Protein AF-A0AAV8UK46-F1 (afdb_monomer)

pLDDT: mean 71.4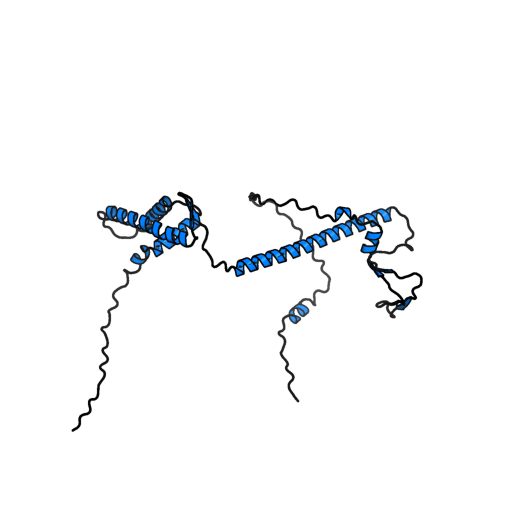1, std 24.13, range [29.08, 97.38]

Nearest PDB structures (foldseek):
  1cf7-assembly1_B  TM=9.259E-01  e=1.126E-07  Homo sapiens
  2aze-assembly1_A  TM=9.328E-01  e=7.585E-06  Homo sapiens
  5tuv-assembly3_A  TM=8.002E-01  e=2.525E-05  Homo sapiens
  5tuv-assembly3_D  TM=8.105E-01  e=3.411E-05  Homo sapiens
  6aht-assembly1_B  TM=3.792E-01  e=1.348E+00  Bacillus cereus

InterPro domains:
  IPR003316 E2F/DP family, winged-helix DNA-binding domain [PF02319] (30-116)
  IPR003316 E2F/DP family, winged-helix DNA-binding domain [SM01372] (28-116)
  IPR014889 Transcription factor DP, C-terminal [PF08781] (126-236)
  IPR014889 Transcription factor DP, C-terminal [SM01138] (124-271)
  IPR015648 Transcription factor DP [PTHR12548] (23-233)
  IPR036388 Winged helix-like DNA-binding domain superfamily [G3DSA:1.10.10.10] (23-122)
  IPR036390 Winged helix DNA-binding domain superfamily [SSF46785] (31-117)
  IPR037241 E2F-DP heterodimerization region [SSF144074] (125-229)
  IPR038168 Transcription factor DP, C-terminal domain superfamily [G3DSA:1.20.140.80] (123-243)

Structure (mmCIF, N/CA/C/O backbone):
data_AF-A0AAV8UK46-F1
#
_entry.id   AF-A0AAV8UK46-F1
#
loop_
_atom_site.group_PDB
_atom_site.id
_atom_site.type_symbol
_atom_site.label_atom_id
_atom_site.label_alt_id
_atom_site.label_comp_id
_atom_site.label_asym_id
_atom_site.label_entity_id
_atom_site.label_seq_id
_atom_site.pdbx_PDB_ins_code
_atom_site.Cartn_x
_atom_site.Cartn_y
_atom_site.Cartn_z
_atom_site.occupancy
_atom_site.B_iso_or_equiv
_atom_site.auth_seq_id
_atom_site.auth_comp_id
_atom_site.auth_asym_id
_atom_site.auth_atom_id
_atom_site.pdbx_PDB_model_num
ATOM 1 N N . MET A 1 1 ? 30.394 -66.131 -70.631 1.00 35.53 1 MET A N 1
ATOM 2 C CA . MET A 1 1 ? 31.631 -65.328 -70.577 1.00 35.53 1 MET A CA 1
ATOM 3 C C . MET A 1 1 ? 31.314 -64.120 -69.701 1.00 35.53 1 MET A C 1
ATOM 5 O O . MET A 1 1 ? 30.615 -63.235 -70.159 1.00 35.53 1 MET A O 1
ATOM 9 N N . THR A 1 2 ? 31.334 -64.265 -68.373 1.00 41.16 2 THR A N 1
ATOM 10 C CA . THR A 1 2 ? 32.489 -63.978 -67.494 1.00 41.16 2 THR A CA 1
ATOM 11 C C . THR A 1 2 ? 33.101 -62.610 -67.773 1.00 41.16 2 THR A C 1
ATOM 13 O O . THR A 1 2 ? 33.818 -62.479 -68.754 1.00 41.16 2 THR A O 1
ATOM 16 N N . GLU A 1 3 ? 32.861 -61.635 -66.894 1.00 34.31 3 GLU A N 1
ATOM 17 C CA . GLU A 1 3 ? 33.947 -61.034 -66.111 1.00 34.31 3 GLU A CA 1
ATOM 18 C C . GLU A 1 3 ? 33.428 -60.092 -65.017 1.00 34.31 3 GLU A C 1
ATOM 20 O O . GLU A 1 3 ? 32.589 -59.218 -65.226 1.00 34.31 3 GLU A O 1
ATOM 25 N N . SER A 1 4 ? 33.948 -60.336 -63.817 1.00 41.25 4 SER A N 1
ATOM 26 C CA . SER A 1 4 ? 33.714 -59.613 -62.576 1.00 41.25 4 SER A CA 1
ATOM 27 C C . SER A 1 4 ? 34.619 -58.379 -62.515 1.00 41.25 4 SER A C 1
ATOM 29 O O . SER A 1 4 ? 35.840 -58.512 -62.555 1.00 41.25 4 SER A O 1
ATOM 31 N N . GLY A 1 5 ? 34.045 -57.185 -62.354 1.00 38.12 5 GLY A N 1
ATOM 32 C CA . GLY A 1 5 ? 34.792 -55.939 -62.155 1.00 38.12 5 GLY A CA 1
ATOM 33 C C . GLY A 1 5 ? 34.740 -55.460 -60.704 1.00 38.12 5 GLY A C 1
ATOM 34 O O . GLY A 1 5 ? 33.767 -54.843 -60.284 1.00 38.12 5 GLY A O 1
ATOM 35 N N . VAL A 1 6 ? 35.796 -55.729 -59.933 1.00 44.75 6 VAL A N 1
ATOM 36 C CA . VAL A 1 6 ? 35.991 -55.23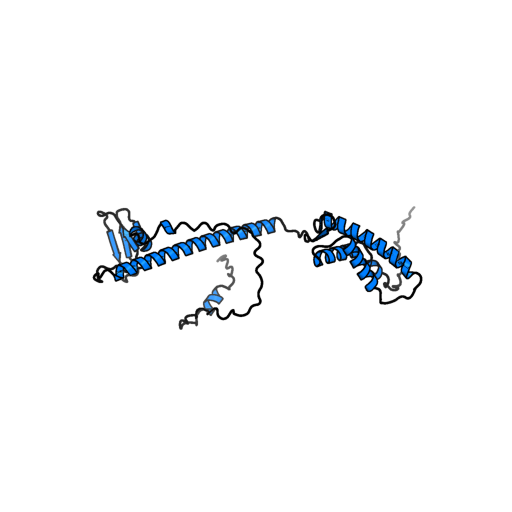0 -58.561 1.00 44.75 6 VAL A CA 1
ATOM 37 C C . VAL A 1 6 ? 36.413 -53.755 -58.602 1.00 44.75 6 VAL A C 1
ATOM 39 O O . VAL A 1 6 ? 37.518 -53.436 -59.040 1.00 44.75 6 VAL A O 1
ATOM 42 N N . LEU A 1 7 ? 35.572 -52.843 -58.106 1.00 40.47 7 LEU A N 1
ATOM 43 C CA . LEU A 1 7 ? 35.925 -51.428 -57.940 1.00 40.47 7 LEU A CA 1
ATOM 44 C C . LEU A 1 7 ? 36.744 -51.230 -56.653 1.00 40.47 7 LEU A C 1
ATOM 46 O O . LEU A 1 7 ? 36.205 -51.172 -55.551 1.00 40.47 7 LEU A O 1
ATOM 50 N N . ARG A 1 8 ? 38.072 -51.112 -56.791 1.00 39.84 8 ARG A N 1
ATOM 51 C CA . ARG A 1 8 ? 38.969 -50.666 -55.711 1.00 39.84 8 ARG A CA 1
ATOM 52 C C . ARG A 1 8 ? 38.867 -49.147 -55.540 1.00 39.84 8 ARG A C 1
ATOM 54 O O . ARG A 1 8 ? 39.282 -48.392 -56.417 1.00 39.84 8 ARG A O 1
ATOM 61 N N . GLY A 1 9 ? 38.360 -48.698 -54.394 1.00 35.16 9 GLY A N 1
ATOM 62 C CA . GLY A 1 9 ? 38.355 -47.288 -54.002 1.00 35.16 9 GLY A CA 1
ATOM 63 C C . GLY A 1 9 ? 39.767 -46.770 -53.708 1.00 35.16 9 GLY A C 1
ATOM 64 O O . GLY A 1 9 ? 40.487 -47.331 -52.886 1.00 35.16 9 GLY A O 1
ATOM 65 N N . ARG A 1 10 ? 40.166 -45.681 -54.374 1.00 36.22 10 ARG A N 1
ATOM 66 C CA . ARG A 1 10 ? 41.423 -44.960 -54.126 1.00 36.22 10 ARG A CA 1
ATOM 67 C C . ARG A 1 10 ? 41.126 -43.733 -53.267 1.00 36.22 10 ARG A C 1
ATOM 69 O O . ARG A 1 10 ? 40.614 -42.739 -53.775 1.00 36.22 10 ARG A O 1
ATOM 76 N N . VAL A 1 11 ? 41.456 -43.791 -51.978 1.00 41.94 11 VAL A N 1
ATOM 77 C CA . VAL A 1 11 ? 41.412 -42.624 -51.082 1.00 41.94 11 VAL A CA 1
ATOM 78 C C . VAL A 1 11 ? 42.484 -41.632 -51.540 1.00 41.94 11 VAL A C 1
ATOM 80 O O . VAL A 1 11 ? 43.677 -41.926 -51.490 1.00 41.94 11 VAL A O 1
ATOM 83 N N . ARG A 1 12 ? 42.068 -40.462 -52.036 1.00 38.69 12 ARG A N 1
ATOM 84 C CA . ARG A 1 12 ? 42.972 -39.338 -52.313 1.00 38.69 12 ARG A CA 1
ATOM 85 C C . ARG A 1 12 ? 43.155 -38.543 -51.023 1.00 38.69 12 ARG A C 1
ATOM 87 O O . ARG A 1 12 ? 42.265 -37.802 -50.623 1.00 38.69 12 ARG A O 1
ATOM 94 N N . THR A 1 13 ? 44.306 -38.687 -50.378 1.00 47.56 13 THR A N 1
ATOM 95 C CA . THR A 1 13 ? 44.755 -37.753 -49.340 1.00 47.56 13 THR A CA 1
ATOM 96 C C . THR A 1 13 ? 45.154 -36.436 -50.011 1.00 47.56 13 THR A C 1
ATOM 98 O O . THR A 1 13 ? 46.037 -36.432 -50.871 1.00 47.56 13 THR A O 1
ATOM 101 N N . GLY A 1 14 ? 44.477 -35.337 -49.665 1.00 42.38 14 GLY A N 1
ATOM 102 C CA . GLY A 1 14 ? 44.808 -33.988 -50.140 1.00 42.38 14 GLY A CA 1
ATOM 103 C C . GLY A 1 14 ? 46.163 -33.484 -49.612 1.00 42.38 14 GLY A C 1
ATOM 104 O O . GLY A 1 14 ? 46.705 -34.061 -48.665 1.00 42.38 14 GLY A O 1
ATOM 105 N N . PRO A 1 15 ? 46.737 -32.430 -50.221 1.00 39.88 15 PRO A N 1
ATOM 106 C CA . PRO A 1 15 ? 48.059 -31.936 -49.859 1.00 39.88 15 PRO A CA 1
ATOM 107 C C . PRO A 1 15 ? 48.037 -31.268 -48.477 1.00 39.88 15 PRO A C 1
ATOM 109 O O . PRO A 1 15 ? 47.136 -30.493 -48.155 1.00 39.88 15 PRO A O 1
ATOM 112 N N . LYS A 1 16 ? 49.050 -31.579 -47.660 1.00 41.41 16 LYS A N 1
ATOM 113 C CA . LYS A 1 16 ? 49.313 -30.924 -46.375 1.00 41.41 16 LYS A CA 1
ATOM 114 C C . LYS A 1 16 ? 49.591 -29.439 -46.628 1.00 41.41 16 LYS A C 1
ATOM 116 O O . LYS A 1 16 ? 50.541 -29.106 -47.328 1.00 41.41 16 LYS A O 1
ATOM 121 N N . MET A 1 17 ? 48.756 -28.567 -46.070 1.00 37.56 17 MET A N 1
ATOM 122 C CA . MET A 1 17 ? 49.006 -27.128 -46.034 1.00 37.56 17 MET A CA 1
ATOM 123 C C . MET A 1 17 ? 50.018 -26.840 -44.926 1.00 37.56 17 MET A C 1
ATOM 125 O O . MET A 1 17 ? 49.718 -27.026 -43.746 1.00 37.56 17 MET A O 1
ATOM 129 N N . ASP A 1 18 ? 51.211 -26.394 -45.311 1.00 39.53 18 ASP A N 1
ATOM 130 C CA . ASP A 1 18 ? 52.196 -25.837 -44.391 1.00 39.53 18 ASP A CA 1
ATOM 131 C C . ASP A 1 18 ? 51.604 -24.611 -43.684 1.00 39.53 18 ASP A C 1
ATOM 133 O O . ASP A 1 18 ? 51.216 -23.621 -44.311 1.00 39.53 18 ASP A O 1
ATOM 137 N N . VAL A 1 19 ? 51.537 -24.673 -42.353 1.00 45.78 19 VAL A N 1
ATOM 138 C CA . VAL A 1 19 ? 51.099 -23.572 -41.490 1.00 45.78 19 VAL A CA 1
ATOM 139 C C . VAL A 1 19 ? 52.168 -22.477 -41.517 1.00 45.78 19 VAL A C 1
ATOM 141 O O . VAL A 1 19 ? 53.079 -22.446 -40.694 1.00 45.78 19 VAL A O 1
ATOM 144 N N . LYS A 1 20 ? 52.061 -21.549 -42.474 1.00 34.84 20 LYS A N 1
ATOM 145 C CA . LYS A 1 20 ? 52.793 -20.277 -42.456 1.00 34.84 20 LYS A CA 1
ATOM 146 C C . LYS A 1 20 ? 51.871 -19.142 -41.999 1.00 34.84 20 LYS A C 1
ATOM 148 O O . LYS A 1 20 ? 51.061 -18.626 -42.756 1.00 34.84 20 LYS A O 1
ATOM 153 N N . LEU A 1 21 ? 52.043 -18.793 -40.722 1.00 39.50 21 LEU A N 1
ATOM 154 C CA . LEU A 1 21 ? 51.772 -17.513 -40.054 1.00 39.50 21 LEU A CA 1
ATOM 155 C C . LEU A 1 21 ? 50.485 -16.747 -40.431 1.00 39.50 21 LEU A C 1
ATOM 157 O O . LEU A 1 21 ? 50.483 -15.798 -41.216 1.00 39.50 21 LEU A O 1
ATOM 161 N N . ALA A 1 22 ? 49.422 -17.029 -39.679 1.00 40.91 22 ALA A N 1
ATOM 162 C CA . ALA A 1 22 ? 48.335 -16.090 -39.434 1.00 40.91 22 ALA A CA 1
ATOM 163 C C . ALA A 1 22 ? 48.819 -14.929 -38.536 1.00 40.91 22 ALA A C 1
ATOM 165 O O . ALA A 1 22 ? 48.722 -14.991 -37.315 1.00 40.91 22 ALA A O 1
ATOM 166 N N . LYS A 1 23 ? 49.348 -13.858 -39.140 1.00 40.03 23 LYS A N 1
ATOM 167 C CA . LYS A 1 23 ? 49.498 -12.540 -38.479 1.00 40.03 23 LYS A CA 1
ATOM 168 C C . LYS A 1 23 ? 48.704 -11.409 -39.155 1.00 40.03 23 LYS A C 1
ATOM 170 O O . LYS A 1 23 ? 48.535 -10.356 -38.565 1.00 40.03 23 LYS A O 1
ATOM 175 N N . HIS A 1 24 ? 48.117 -11.643 -40.333 1.00 36.34 24 HIS A N 1
ATOM 176 C CA . HIS A 1 24 ? 47.390 -10.622 -41.115 1.00 36.34 24 HIS A CA 1
ATOM 177 C C . HIS A 1 24 ? 45.863 -10.556 -40.870 1.00 36.34 24 HIS A C 1
ATOM 179 O O . HIS A 1 24 ? 45.162 -9.781 -41.522 1.00 36.34 24 HIS A O 1
ATOM 185 N N . GLY A 1 25 ? 45.309 -11.383 -39.974 1.00 37.84 25 GLY A N 1
ATOM 186 C CA . GLY A 1 25 ? 43.854 -11.475 -39.755 1.00 37.84 25 GLY A CA 1
ATOM 187 C C . GLY A 1 25 ? 43.275 -10.458 -38.765 1.00 37.84 25 GLY A C 1
ATOM 188 O O . GLY A 1 25 ? 42.109 -10.087 -38.883 1.00 37.84 25 GLY A O 1
ATOM 189 N N . VAL A 1 26 ? 44.080 -9.986 -37.809 1.00 45.50 26 VAL A N 1
ATOM 190 C CA . VAL A 1 26 ? 43.598 -9.192 -36.663 1.00 45.50 26 VAL A CA 1
ATOM 191 C C . VAL A 1 26 ? 43.478 -7.701 -37.009 1.00 45.50 26 VAL A C 1
ATOM 193 O O . VAL A 1 26 ? 42.492 -7.065 -36.650 1.00 45.50 26 VAL A O 1
ATOM 196 N N . GLU A 1 27 ? 44.388 -7.149 -37.817 1.00 47.41 27 GLU A N 1
ATOM 197 C CA . GLU A 1 27 ? 44.327 -5.733 -38.227 1.00 47.41 27 GLU A CA 1
ATOM 198 C C . GLU A 1 27 ? 43.147 -5.409 -39.156 1.00 47.41 27 GLU A C 1
ATOM 200 O O . GLU A 1 27 ? 42.597 -4.306 -39.116 1.00 47.41 27 GLU A O 1
ATOM 205 N N . LYS A 1 28 ? 42.699 -6.373 -39.974 1.00 49.41 28 LYS A N 1
ATOM 206 C CA . LYS A 1 28 ? 41.523 -6.192 -40.845 1.00 49.41 28 LYS A CA 1
ATOM 207 C C . LYS A 1 28 ? 40.200 -6.192 -40.074 1.00 49.41 28 LYS A C 1
ATOM 209 O O . LYS A 1 28 ? 39.236 -5.593 -40.551 1.00 49.41 28 LYS A O 1
ATOM 214 N N . GLN A 1 29 ? 40.136 -6.812 -38.891 1.00 52.88 29 GLN A N 1
ATOM 215 C CA . GLN A 1 29 ? 38.910 -6.846 -38.082 1.00 52.88 29 GLN A CA 1
ATOM 216 C C . GLN A 1 29 ? 38.545 -5.477 -37.481 1.00 52.88 29 GLN A C 1
ATOM 218 O O . GLN A 1 29 ? 37.363 -5.210 -37.259 1.00 52.88 29 GLN A O 1
ATOM 223 N N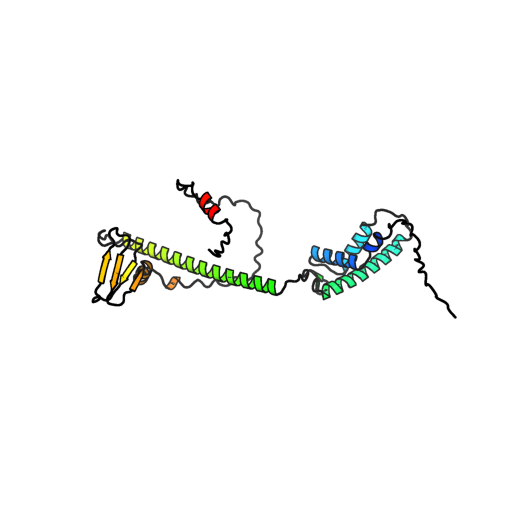 . ASN A 1 30 ? 39.516 -4.575 -37.309 1.00 64.75 30 ASN A N 1
ATOM 224 C CA . ASN A 1 30 ? 39.304 -3.258 -36.697 1.00 64.75 30 ASN A CA 1
ATOM 225 C C . ASN A 1 30 ? 38.782 -2.169 -37.652 1.00 64.75 30 ASN A C 1
ATOM 227 O O . ASN A 1 30 ? 38.623 -1.028 -37.240 1.00 64.75 30 ASN A O 1
ATOM 231 N N . LYS A 1 31 ? 38.480 -2.491 -38.918 1.00 75.75 31 LYS A N 1
ATOM 232 C CA . LYS A 1 31 ? 38.024 -1.502 -39.923 1.00 75.75 31 LYS A CA 1
ATOM 233 C C . LYS A 1 31 ? 36.654 -1.811 -40.544 1.00 75.75 31 LYS A C 1
ATOM 235 O O . LYS A 1 31 ? 36.222 -1.139 -41.477 1.00 75.75 31 LYS A O 1
ATOM 240 N N . GLY A 1 32 ? 35.968 -2.852 -40.071 1.00 85.06 32 GLY A N 1
ATOM 241 C CA . GLY A 1 32 ? 34.652 -3.250 -40.582 1.00 85.06 32 GLY A CA 1
ATOM 242 C C . GLY A 1 32 ? 33.493 -2.429 -40.001 1.00 85.06 32 GLY A C 1
ATOM 243 O O . GLY A 1 32 ? 33.617 -1.826 -38.938 1.00 85.06 32 GLY A O 1
ATOM 244 N N . LEU A 1 33 ? 32.318 -2.473 -40.645 1.00 88.56 33 LEU A N 1
ATOM 245 C CA . LEU A 1 33 ? 31.110 -1.783 -40.155 1.00 88.56 33 LEU A CA 1
ATOM 246 C C . LEU A 1 33 ? 30.729 -2.212 -38.729 1.00 88.56 33 LEU A C 1
ATOM 248 O O . LEU A 1 33 ? 30.317 -1.371 -37.943 1.00 88.56 33 LEU A O 1
ATOM 252 N N . ARG A 1 34 ? 30.926 -3.488 -38.368 1.00 89.81 34 ARG A N 1
ATOM 253 C CA . ARG A 1 34 ? 30.707 -3.983 -36.998 1.00 89.81 34 ARG A CA 1
ATOM 254 C C . ARG A 1 34 ? 31.539 -3.214 -35.968 1.00 89.81 34 ARG A C 1
ATOM 256 O O . ARG A 1 34 ? 31.020 -2.876 -34.911 1.00 89.81 34 ARG A O 1
ATOM 263 N N . HIS A 1 35 ? 32.803 -2.927 -36.279 1.00 89.25 35 HIS A N 1
ATOM 264 C CA . HIS A 1 35 ? 33.682 -2.164 -35.395 1.00 89.25 35 HIS A CA 1
ATOM 265 C C . HIS A 1 35 ? 33.145 -0.741 -35.206 1.00 89.25 35 HIS A C 1
ATOM 267 O O . HIS A 1 35 ? 32.947 -0.300 -34.075 1.00 89.25 35 HIS A O 1
ATOM 273 N N . PHE A 1 36 ? 32.813 -0.062 -36.308 1.00 91.06 36 PHE A N 1
ATOM 274 C CA 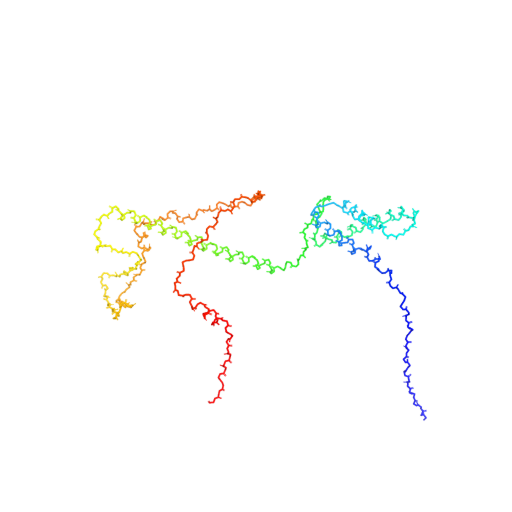. PHE A 1 36 ? 32.236 1.281 -36.254 1.00 91.06 36 PHE A CA 1
ATOM 275 C C . PHE A 1 36 ? 30.879 1.312 -35.549 1.00 91.06 36 PHE A C 1
ATOM 277 O O . PHE A 1 36 ? 30.647 2.204 -34.749 1.00 91.06 36 PHE A O 1
ATOM 284 N N . ALA A 1 37 ? 30.008 0.327 -35.764 1.00 92.50 37 ALA A N 1
ATOM 285 C CA . ALA A 1 37 ? 28.709 0.254 -35.102 1.00 92.50 37 ALA A CA 1
ATOM 286 C C . ALA A 1 37 ? 28.838 0.102 -33.580 1.00 92.50 37 ALA A C 1
ATOM 288 O O . ALA A 1 37 ? 28.148 0.799 -32.839 1.00 92.50 37 ALA A O 1
ATOM 289 N N . ILE A 1 38 ? 29.760 -0.745 -33.110 1.00 90.69 38 ILE A N 1
ATOM 290 C CA . ILE A 1 38 ? 30.049 -0.898 -31.676 1.00 90.69 38 ILE A CA 1
ATOM 291 C C . ILE A 1 38 ? 30.595 0.414 -31.099 1.00 90.69 38 ILE A C 1
ATOM 293 O O . ILE A 1 38 ? 30.134 0.862 -30.050 1.00 90.69 38 ILE A O 1
ATOM 297 N N . ARG A 1 39 ? 31.539 1.055 -31.796 1.00 91.56 39 ARG A N 1
ATOM 298 C CA . ARG A 1 39 ? 32.153 2.315 -31.354 1.00 91.56 39 ARG A CA 1
ATOM 299 C C . ARG A 1 39 ? 31.156 3.474 -31.316 1.00 91.56 39 ARG A C 1
ATOM 301 O O . ARG A 1 39 ? 31.081 4.163 -30.305 1.00 91.56 39 ARG A O 1
ATOM 308 N N . VAL A 1 40 ? 30.345 3.637 -32.362 1.00 93.31 40 VAL A N 1
ATOM 309 C CA . VAL A 1 40 ? 29.257 4.627 -32.419 1.00 93.31 40 VAL A CA 1
ATOM 310 C C . VAL A 1 40 ? 28.268 4.394 -31.276 1.00 93.31 40 VAL A C 1
ATOM 312 O O . VAL A 1 40 ? 27.958 5.330 -30.548 1.00 93.31 40 VAL A O 1
ATOM 315 N N . CYS A 1 41 ? 27.819 3.153 -31.064 1.00 92.00 41 CYS A N 1
ATOM 316 C CA . CYS A 1 41 ? 26.894 2.813 -29.981 1.00 92.00 41 CYS A CA 1
ATOM 317 C C . CYS A 1 41 ? 27.475 3.160 -28.599 1.00 92.00 41 CYS A C 1
ATOM 319 O O . CYS A 1 41 ? 26.822 3.829 -27.801 1.00 92.00 41 CYS A O 1
ATOM 321 N N . SER A 1 42 ? 28.733 2.783 -28.342 1.00 92.62 42 SER A N 1
ATOM 322 C CA . SER A 1 42 ? 29.421 3.098 -27.085 1.00 92.62 42 SER A CA 1
ATOM 323 C C . SER A 1 42 ? 29.547 4.604 -26.854 1.00 92.62 42 SER A C 1
ATOM 325 O O . SER A 1 42 ? 29.296 5.072 -25.748 1.00 92.62 42 SER A O 1
ATOM 327 N N . LYS A 1 43 ? 29.907 5.369 -27.892 1.00 91.75 43 LYS A N 1
ATOM 328 C CA . LYS A 1 43 ? 30.119 6.817 -27.780 1.00 91.75 43 LYS A CA 1
ATOM 329 C C . LYS A 1 43 ? 28.810 7.577 -27.559 1.00 91.75 43 LYS A C 1
ATOM 331 O O . LYS A 1 43 ? 28.766 8.489 -26.740 1.00 91.75 43 LYS A O 1
ATOM 336 N N . VAL A 1 44 ? 27.728 7.174 -28.233 1.00 93.06 44 VAL A N 1
ATOM 337 C CA . VAL A 1 44 ? 26.391 7.752 -28.001 1.00 93.06 44 VAL A CA 1
ATOM 338 C C . VAL A 1 44 ? 25.897 7.422 -26.589 1.00 93.06 44 VAL A C 1
ATOM 340 O O . VAL A 1 44 ? 25.341 8.298 -25.933 1.00 93.06 44 VAL A O 1
ATOM 343 N N . ARG A 1 45 ? 26.146 6.202 -26.092 1.00 91.25 45 ARG A N 1
ATOM 344 C CA . ARG A 1 45 ? 25.813 5.804 -24.714 1.00 91.25 45 ARG A CA 1
ATOM 345 C C . ARG A 1 45 ? 26.568 6.616 -23.664 1.00 91.25 45 ARG A C 1
ATOM 347 O O . ARG A 1 45 ? 25.976 6.989 -22.663 1.00 91.25 45 ARG A O 1
ATOM 354 N N . GLU A 1 46 ? 27.859 6.857 -23.876 1.00 92.12 46 GLU A N 1
ATOM 355 C CA . GLU A 1 46 ? 28.706 7.619 -22.952 1.00 92.12 46 GLU A CA 1
ATOM 356 C C . GLU A 1 46 ? 28.303 9.097 -22.901 1.00 92.12 46 GLU A C 1
ATOM 358 O O . GLU A 1 46 ? 28.170 9.668 -21.822 1.00 92.12 46 GLU A O 1
ATOM 363 N N . LYS A 1 47 ? 28.074 9.714 -24.067 1.00 90.38 47 LYS A N 1
ATOM 364 C CA . LYS A 1 47 ? 27.735 11.140 -24.156 1.00 90.38 47 LYS A CA 1
ATOM 365 C C . LYS A 1 47 ? 26.263 11.439 -23.868 1.00 90.38 47 LYS A C 1
ATOM 367 O O . LYS A 1 47 ? 25.936 12.591 -23.601 1.00 90.38 47 LYS A O 1
ATOM 372 N N . CYS A 1 48 ? 25.377 10.441 -23.949 1.00 87.88 48 CYS A N 1
ATOM 373 C CA . CYS A 1 48 ? 23.905 10.517 -23.882 1.00 87.88 48 CYS A CA 1
ATOM 374 C C . CYS A 1 48 ? 23.235 11.404 -24.953 1.00 87.88 48 CYS A C 1
ATOM 376 O O . CYS A 1 48 ? 22.133 11.099 -25.407 1.00 87.88 48 CYS A O 1
ATOM 378 N N . ALA A 1 49 ? 23.893 12.475 -25.389 1.00 90.12 49 ALA A N 1
ATOM 379 C CA . ALA A 1 49 ? 23.491 13.375 -26.449 1.00 90.12 49 ALA A CA 1
ATOM 380 C C . ALA A 1 49 ? 24.732 13.832 -27.226 1.00 90.12 49 ALA A C 1
ATOM 382 O O . ALA A 1 49 ? 25.700 14.316 -26.651 1.00 90.12 49 ALA A O 1
ATOM 383 N N . THR A 1 50 ? 24.710 13.695 -28.546 1.00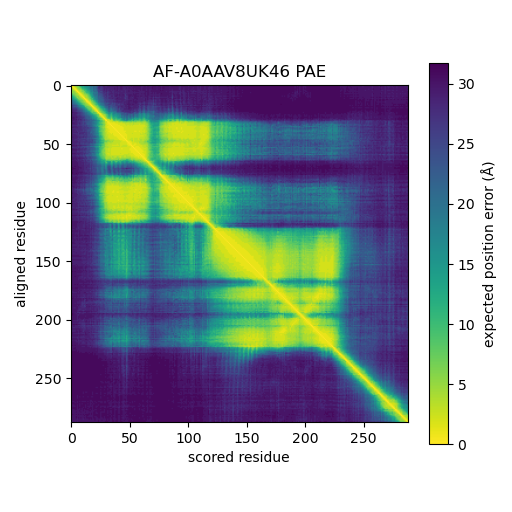 92.81 50 THR A N 1
ATOM 384 C CA . THR A 1 50 ? 25.835 14.074 -29.417 1.00 92.81 50 THR A CA 1
ATOM 385 C C . THR A 1 50 ? 25.324 14.465 -30.801 1.00 92.81 50 THR A C 1
ATOM 387 O O . THR A 1 50 ? 24.117 14.487 -31.033 1.00 92.81 50 THR A O 1
ATOM 390 N N . SER A 1 51 ? 26.196 14.814 -31.741 1.00 94.25 51 SER A N 1
ATOM 391 C CA . SER A 1 51 ? 25.819 15.098 -33.126 1.00 94.25 51 SER A CA 1
ATOM 392 C C . SER A 1 51 ? 26.541 14.179 -34.102 1.00 94.25 51 SER A C 1
ATOM 394 O O . SER A 1 51 ? 27.581 13.602 -33.800 1.00 94.25 51 SER A O 1
ATOM 396 N N . HIS A 1 52 ? 25.995 14.057 -35.312 1.00 93.38 52 HIS A N 1
ATOM 397 C CA . HIS A 1 52 ? 26.612 13.243 -36.358 1.00 93.38 52 HIS A CA 1
ATOM 398 C C . HIS A 1 52 ? 28.071 13.654 -36.628 1.00 93.38 52 HIS A C 1
ATOM 400 O O . HIS A 1 52 ? 28.948 12.803 -36.749 1.00 93.38 52 HIS A O 1
ATOM 406 N N . THR A 1 53 ? 28.314 14.960 -36.771 1.00 92.50 53 THR A N 1
ATOM 407 C CA . THR A 1 53 ? 29.639 15.498 -37.104 1.00 92.50 53 THR A CA 1
ATOM 408 C C . THR A 1 53 ? 30.629 15.227 -35.982 1.00 92.50 53 THR A C 1
ATOM 410 O O . THR A 1 53 ? 31.700 14.695 -36.243 1.00 92.50 53 THR A O 1
ATOM 413 N N . GLU A 1 54 ? 30.217 15.490 -34.744 1.00 92.31 54 GLU A N 1
ATOM 414 C CA . GLU A 1 54 ? 31.022 15.238 -33.550 1.00 92.31 54 GLU A CA 1
ATOM 415 C C . GLU A 1 54 ? 31.399 13.757 -33.416 1.00 92.31 54 GLU A C 1
ATOM 417 O O . GLU A 1 54 ? 32.571 13.440 -33.255 1.00 92.31 54 GLU A O 1
ATOM 422 N N . LEU A 1 55 ? 30.439 12.838 -33.584 1.00 91.69 55 LEU A N 1
ATOM 423 C CA . LEU A 1 55 ? 30.714 11.398 -33.565 1.00 91.69 55 LEU A CA 1
ATOM 424 C C . LEU A 1 55 ? 31.717 10.974 -34.638 1.00 91.69 55 LEU A C 1
ATOM 426 O O . LEU A 1 55 ? 32.558 10.111 -34.399 1.00 91.69 55 LEU A O 1
ATOM 430 N N . ALA A 1 56 ? 31.605 11.534 -35.841 1.00 92.88 56 ALA A N 1
ATOM 431 C CA . ALA A 1 56 ? 32.527 11.207 -36.914 1.00 92.88 56 ALA A CA 1
ATOM 432 C C . ALA A 1 56 ? 33.938 11.722 -36.614 1.00 92.88 56 ALA A C 1
ATOM 434 O O . ALA A 1 56 ? 34.899 10.986 -36.820 1.00 92.88 56 ALA A O 1
ATOM 435 N N . ASP A 1 57 ? 34.055 12.946 -36.105 1.00 91.12 57 ASP A N 1
ATOM 436 C CA . ASP A 1 57 ? 35.338 13.568 -35.787 1.00 91.12 57 ASP A CA 1
ATOM 437 C C . ASP A 1 57 ? 36.022 12.867 -34.595 1.00 91.12 57 ASP A C 1
ATOM 439 O O . ASP A 1 57 ? 37.223 12.599 -34.657 1.00 91.12 57 ASP A O 1
ATOM 443 N N . ASP A 1 58 ? 35.261 12.458 -33.573 1.00 91.12 58 ASP A N 1
ATOM 444 C CA . ASP A 1 58 ? 35.760 11.662 -32.443 1.00 91.12 58 ASP A CA 1
ATOM 445 C C . ASP A 1 58 ? 36.342 10.317 -32.899 1.00 91.12 58 ASP A C 1
ATOM 447 O O . ASP A 1 58 ? 37.448 9.943 -32.510 1.00 91.12 58 ASP A O 1
ATOM 451 N N . LEU A 1 59 ? 35.623 9.584 -33.757 1.00 89.75 59 LEU A N 1
ATOM 452 C CA . LEU A 1 59 ? 36.086 8.278 -34.239 1.00 89.75 59 LEU A CA 1
ATOM 453 C C . LEU A 1 59 ? 37.261 8.389 -35.213 1.00 89.75 59 LEU A C 1
ATOM 455 O O . LEU A 1 59 ? 38.106 7.495 -35.272 1.00 89.75 59 LEU A O 1
ATOM 459 N N . VAL A 1 60 ? 37.325 9.477 -35.979 1.00 89.00 60 VAL A N 1
ATOM 460 C CA . VAL A 1 60 ? 38.475 9.807 -36.823 1.00 89.00 60 VAL A CA 1
ATOM 461 C C . VAL A 1 60 ? 39.708 10.055 -35.956 1.00 89.00 60 VAL A C 1
ATOM 463 O O . VAL A 1 60 ? 40.764 9.489 -36.236 1.00 89.00 60 VAL A O 1
ATOM 466 N N . LYS A 1 61 ? 39.564 10.842 -34.884 1.00 87.50 61 LYS A N 1
ATOM 467 C CA . LYS A 1 61 ? 40.635 11.141 -33.932 1.00 87.50 61 LYS A CA 1
ATOM 468 C C . LYS A 1 61 ? 41.163 9.869 -33.258 1.00 87.50 61 LYS A C 1
ATOM 470 O O . LYS A 1 61 ? 42.351 9.578 -33.377 1.00 87.50 61 LYS A O 1
ATOM 475 N N . GLU A 1 62 ? 40.281 9.044 -32.690 1.00 85.25 62 GLU A N 1
ATOM 476 C CA . GLU A 1 62 ? 40.654 7.775 -32.039 1.00 85.25 62 GLU A CA 1
ATOM 477 C C . GLU A 1 62 ? 41.381 6.804 -32.991 1.00 85.25 62 GLU A C 1
ATOM 479 O O . GLU A 1 62 ? 42.342 6.137 -32.606 1.00 85.25 62 GLU A O 1
ATOM 484 N N . ASN A 1 63 ? 40.959 6.727 -34.257 1.00 80.06 63 ASN A N 1
ATOM 485 C CA . ASN A 1 63 ? 41.547 5.810 -35.239 1.00 80.06 63 ASN A CA 1
ATOM 486 C C . ASN A 1 63 ? 42.905 6.282 -35.796 1.00 80.06 63 ASN A C 1
ATOM 488 O O . ASN A 1 63 ? 43.620 5.490 -36.419 1.00 80.06 63 ASN A O 1
ATOM 492 N N . PHE A 1 64 ? 43.257 7.558 -35.615 1.00 75.88 64 PHE A N 1
ATOM 493 C CA . PHE A 1 64 ? 44.574 8.091 -35.970 1.00 75.88 64 PHE A CA 1
ATOM 494 C C . PHE A 1 64 ? 45.533 8.157 -34.780 1.00 75.88 64 PHE A C 1
ATOM 496 O O . PHE A 1 64 ? 46.725 7.954 -34.991 1.00 75.88 64 PHE A O 1
ATOM 503 N N . GLU A 1 65 ? 45.030 8.362 -33.562 1.00 68.56 65 GLU A N 1
ATOM 504 C CA . GLU A 1 65 ? 45.818 8.304 -32.321 1.00 68.56 65 GLU A CA 1
ATOM 505 C C . GLU A 1 65 ? 46.213 6.860 -31.958 1.00 68.56 65 GLU A C 1
ATOM 507 O O . GLU A 1 65 ? 47.303 6.621 -31.459 1.0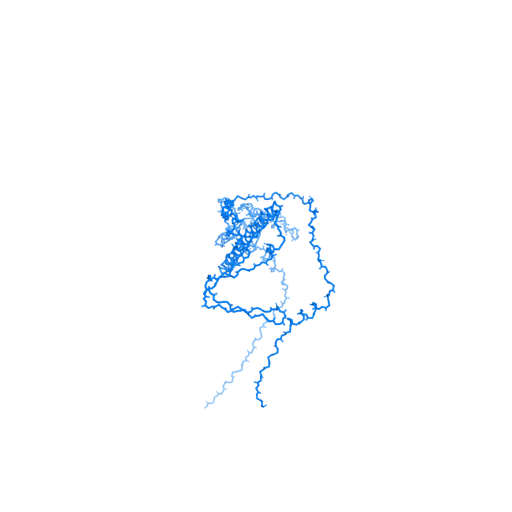0 68.56 65 GLU A O 1
ATOM 512 N N . GLY A 1 66 ? 45.396 5.857 -32.303 1.00 59.31 66 GLY A N 1
ATOM 513 C CA . GLY A 1 66 ? 45.720 4.438 -32.083 1.00 59.31 66 GLY A CA 1
ATOM 514 C C . GLY A 1 66 ? 46.736 3.809 -33.055 1.00 59.31 66 GLY A C 1
ATOM 515 O O . GLY A 1 66 ? 46.879 2.589 -33.051 1.00 59.31 66 GLY A O 1
ATOM 516 N N . LYS A 1 67 ? 47.390 4.594 -33.928 1.00 56.88 67 LYS A N 1
ATOM 517 C CA . LYS A 1 67 ? 48.324 4.125 -34.981 1.00 56.88 67 LYS A CA 1
ATOM 518 C C . LYS A 1 67 ? 49.775 4.602 -34.768 1.00 56.88 67 LYS A C 1
ATOM 520 O O . LYS A 1 67 ? 50.506 4.749 -35.747 1.00 56.88 67 LYS A O 1
ATOM 525 N N . GLU A 1 68 ? 50.193 4.884 -33.534 1.00 50.38 68 GLU A N 1
ATOM 526 C CA . GLU A 1 68 ? 51.578 5.314 -33.255 1.00 50.38 68 GLU A CA 1
ATOM 527 C C . GLU A 1 68 ? 52.605 4.163 -33.278 1.00 50.38 68 GLU A C 1
ATOM 529 O O . GLU A 1 68 ? 53.786 4.413 -33.509 1.00 50.38 68 GLU A O 1
ATOM 534 N N . ASP A 1 69 ? 52.173 2.901 -33.198 1.00 47.00 69 ASP A N 1
ATOM 535 C CA . ASP A 1 69 ? 53.082 1.750 -33.254 1.00 47.00 69 ASP A CA 1
ATOM 536 C C . ASP A 1 69 ? 53.189 1.147 -34.669 1.00 47.00 69 ASP A C 1
ATOM 538 O O . ASP A 1 69 ? 52.511 0.183 -35.018 1.00 47.00 69 ASP A O 1
ATOM 542 N N . GLY A 1 70 ? 54.099 1.714 -35.470 1.00 51.03 70 GLY A N 1
ATOM 543 C CA . GLY A 1 70 ? 54.833 0.997 -36.523 1.00 51.03 70 GLY A CA 1
ATOM 544 C C . GLY A 1 70 ? 54.228 0.962 -37.934 1.00 51.03 70 GLY A C 1
ATOM 545 O O . GLY A 1 70 ? 53.484 0.051 -38.269 1.00 51.03 70 GLY A O 1
ATOM 546 N N . ASP A 1 71 ? 54.627 1.904 -38.797 1.00 43.25 71 ASP A N 1
ATOM 547 C CA . ASP A 1 71 ? 55.332 1.641 -40.074 1.00 43.25 71 ASP A CA 1
ATOM 548 C C . ASP A 1 71 ? 55.544 2.967 -40.840 1.00 43.25 71 ASP A C 1
ATOM 550 O O . ASP A 1 71 ? 54.633 3.780 -41.027 1.00 43.25 71 ASP A O 1
ATOM 554 N N . PHE A 1 72 ? 56.785 3.214 -41.248 1.00 51.06 72 PHE A N 1
ATOM 555 C CA . PHE A 1 72 ? 57.280 4.494 -41.752 1.00 51.06 72 PHE A CA 1
ATOM 556 C C . PHE A 1 72 ? 57.105 4.549 -43.281 1.00 51.06 72 PHE A C 1
ATOM 558 O O . PHE A 1 72 ? 57.933 4.041 -44.030 1.00 51.06 72 PHE A O 1
ATOM 565 N N . ASN A 1 73 ? 56.041 5.191 -43.781 1.00 46.59 73 ASN A N 1
ATOM 566 C CA . ASN A 1 73 ? 55.966 5.602 -45.193 1.00 46.59 73 ASN A CA 1
ATOM 567 C C . ASN A 1 73 ? 55.290 6.972 -45.353 1.00 46.59 73 ASN A C 1
ATOM 569 O O . ASN A 1 73 ? 54.114 7.101 -45.699 1.00 46.59 73 ASN A O 1
ATOM 573 N N . GLU A 1 74 ? 56.073 8.011 -45.083 1.00 50.81 74 GLU A N 1
ATOM 574 C CA . GLU A 1 74 ? 55.665 9.394 -44.823 1.00 50.81 74 GLU A CA 1
ATOM 575 C C . GLU A 1 74 ? 54.952 10.109 -45.990 1.00 50.81 74 GLU A C 1
ATOM 577 O O . GLU A 1 74 ? 54.245 11.092 -45.772 1.00 50.81 74 GLU A O 1
ATOM 582 N N . ARG A 1 75 ? 55.036 9.599 -47.229 1.00 45.12 75 ARG A N 1
ATOM 583 C CA . ARG A 1 75 ? 54.466 10.272 -48.417 1.00 45.12 75 ARG A CA 1
ATOM 584 C C . ARG A 1 75 ? 53.104 9.737 -48.876 1.00 45.12 75 ARG A C 1
ATOM 586 O O . ARG A 1 75 ? 52.402 10.428 -49.609 1.00 45.12 75 ARG A O 1
ATOM 593 N N . SER A 1 76 ? 52.696 8.559 -48.394 1.00 50.34 76 SER A N 1
ATOM 594 C CA . SER A 1 76 ? 51.360 7.977 -48.633 1.00 50.34 76 SER A CA 1
ATOM 595 C C . SER A 1 76 ? 50.359 8.307 -47.509 1.00 50.34 76 SER A C 1
ATOM 597 O O . SER A 1 76 ? 49.145 8.173 -47.664 1.00 50.34 76 SER A O 1
ATOM 599 N N . THR A 1 77 ? 50.843 8.811 -46.369 1.00 59.12 77 THR A N 1
ATOM 600 C CA . THR A 1 77 ? 50.044 8.993 -45.147 1.00 59.12 77 THR A CA 1
ATOM 601 C C . THR A 1 77 ? 48.947 10.050 -45.268 1.00 59.12 77 THR A C 1
ATOM 603 O O . THR A 1 77 ? 47.843 9.806 -44.799 1.00 59.12 77 THR A O 1
ATOM 606 N N . LYS A 1 78 ? 49.179 11.203 -45.911 1.00 60.53 78 LYS A N 1
ATOM 607 C CA . LYS A 1 78 ? 48.162 12.276 -46.002 1.00 60.53 78 LYS A CA 1
ATOM 608 C C . LYS A 1 78 ? 46.968 11.901 -46.881 1.00 60.53 78 LYS A C 1
ATOM 610 O O . LYS A 1 78 ? 45.826 12.119 -46.483 1.00 60.53 78 LYS A O 1
ATOM 615 N N . ALA A 1 79 ? 47.222 11.316 -48.052 1.00 62.50 79 ALA A N 1
ATOM 616 C CA . ALA A 1 79 ? 46.157 10.877 -48.952 1.00 62.50 79 ALA A CA 1
ATOM 617 C C . ALA A 1 79 ? 45.357 9.722 -48.331 1.00 62.50 79 ALA A C 1
ATOM 619 O O . ALA A 1 79 ? 44.128 9.739 -48.359 1.00 62.50 79 ALA A O 1
ATOM 620 N N . ASN A 1 80 ? 46.045 8.771 -47.692 1.00 66.19 80 ASN A N 1
ATOM 621 C CA . ASN A 1 80 ? 45.403 7.638 -47.033 1.00 66.19 80 ASN A CA 1
ATOM 622 C C . ASN A 1 80 ? 44.623 8.062 -45.771 1.00 66.19 80 ASN A C 1
ATOM 624 O O . ASN A 1 80 ? 43.535 7.551 -45.531 1.00 66.19 80 ASN A O 1
ATOM 628 N N . ARG A 1 81 ? 45.100 9.072 -45.022 1.00 72.06 81 ARG A N 1
ATOM 629 C CA . ARG A 1 81 ? 44.349 9.703 -43.918 1.00 72.06 81 ARG A CA 1
ATOM 630 C C . ARG A 1 81 ? 43.037 10.328 -44.404 1.00 72.06 81 ARG A C 1
ATOM 632 O O . ARG A 1 81 ? 41.997 10.098 -43.799 1.00 72.06 81 ARG A O 1
ATOM 639 N N . GLY A 1 82 ? 43.056 11.052 -45.525 1.00 74.25 82 GLY A N 1
ATOM 640 C CA . GLY A 1 82 ? 41.837 11.635 -46.102 1.00 74.25 82 GLY A CA 1
ATOM 641 C C . GLY A 1 82 ? 40.844 10.593 -46.640 1.00 74.25 82 GLY A C 1
ATOM 642 O O . GLY A 1 82 ? 39.632 10.807 -46.597 1.00 74.25 82 GLY A O 1
ATOM 643 N N . LEU A 1 83 ? 41.334 9.453 -47.140 1.00 75.00 83 LEU A N 1
ATOM 644 C CA . LEU A 1 83 ? 40.488 8.334 -47.574 1.00 75.00 83 LEU A CA 1
ATOM 645 C C . LEU A 1 83 ? 39.866 7.595 -46.381 1.00 75.00 83 LEU A C 1
ATOM 647 O O . LEU A 1 83 ? 38.664 7.318 -46.403 1.00 75.00 83 LEU A O 1
ATOM 651 N N . ASP A 1 84 ? 40.653 7.343 -45.333 1.00 82.31 84 ASP A N 1
ATOM 652 C CA . ASP A 1 84 ? 40.190 6.751 -44.074 1.00 82.31 84 ASP A CA 1
ATOM 653 C C . ASP A 1 84 ? 39.127 7.647 -43.412 1.00 82.31 84 ASP A C 1
ATOM 655 O O . ASP A 1 84 ? 38.078 7.154 -43.005 1.00 82.31 84 ASP A O 1
ATOM 659 N N . GLU A 1 85 ? 39.324 8.969 -43.387 1.00 87.94 85 GLU A N 1
ATOM 660 C CA . GLU A 1 85 ? 38.347 9.920 -42.842 1.00 87.94 85 GLU A CA 1
ATOM 661 C C . GLU A 1 85 ? 37.000 9.857 -43.582 1.00 87.94 85 GLU A C 1
ATOM 663 O O . GLU A 1 85 ? 35.939 9.720 -42.965 1.00 87.94 85 GLU A O 1
ATOM 668 N N . LYS A 1 86 ? 37.025 9.895 -44.921 1.00 90.00 86 LYS A N 1
ATOM 669 C CA . LYS A 1 86 ? 35.811 9.769 -45.746 1.00 90.00 86 LYS A CA 1
ATOM 670 C C . LYS A 1 86 ? 35.108 8.433 -45.515 1.00 90.00 86 LYS A C 1
ATOM 672 O O . LYS A 1 86 ? 33.875 8.383 -45.484 1.00 90.00 86 LYS A O 1
ATOM 677 N N . ASN A 1 87 ? 35.875 7.359 -45.339 1.00 89.62 87 ASN A N 1
ATOM 678 C CA . ASN A 1 87 ? 35.332 6.039 -45.056 1.00 89.62 87 ASN A CA 1
ATOM 679 C C . ASN A 1 87 ? 34.632 5.995 -43.690 1.00 89.62 87 ASN A C 1
ATOM 681 O O . ASN A 1 87 ? 33.478 5.572 -43.620 1.00 89.62 87 ASN A O 1
ATOM 685 N N . ILE A 1 88 ? 35.280 6.501 -42.637 1.00 89.94 88 ILE A N 1
ATOM 686 C CA . ILE A 1 88 ? 34.721 6.551 -41.278 1.00 89.94 88 ILE A CA 1
ATOM 687 C C . ILE A 1 88 ? 33.425 7.362 -41.275 1.00 89.94 88 ILE A C 1
ATOM 689 O O . ILE A 1 88 ? 32.397 6.855 -40.827 1.00 89.94 88 ILE A O 1
ATOM 693 N N . ARG A 1 89 ? 33.424 8.561 -41.879 1.00 93.19 89 ARG A N 1
ATOM 694 C CA . ARG A 1 89 ? 32.212 9.388 -42.020 1.00 93.19 89 ARG A CA 1
ATOM 695 C C . ARG A 1 89 ? 31.072 8.602 -42.671 1.00 93.19 89 ARG A C 1
ATOM 697 O O . ARG A 1 89 ? 29.964 8.579 -42.144 1.00 93.19 89 ARG A O 1
ATOM 704 N N . ARG A 1 90 ? 31.336 7.883 -43.771 1.00 93.06 90 ARG A N 1
ATOM 705 C CA . ARG A 1 90 ? 30.321 7.051 -44.442 1.00 93.06 90 ARG A CA 1
ATOM 706 C C . ARG A 1 90 ? 29.781 5.938 -43.536 1.00 93.06 90 ARG A C 1
ATOM 708 O O . ARG A 1 90 ? 28.577 5.682 -43.569 1.00 93.06 90 ARG A O 1
ATOM 715 N N . ARG A 1 91 ? 30.642 5.281 -42.755 1.00 94.19 91 ARG A N 1
ATOM 716 C CA . ARG A 1 91 ? 30.280 4.172 -41.854 1.00 94.19 91 ARG A CA 1
ATOM 717 C C . ARG A 1 91 ? 29.496 4.632 -40.626 1.00 94.19 91 ARG A C 1
ATOM 719 O O . ARG A 1 91 ? 28.626 3.891 -40.178 1.00 94.19 91 ARG A O 1
ATOM 726 N N . VAL A 1 92 ? 29.740 5.844 -40.126 1.00 94.44 92 VAL A N 1
ATOM 727 C CA . VAL A 1 92 ? 28.958 6.436 -39.026 1.00 94.44 92 VAL A CA 1
ATOM 728 C C . VAL A 1 92 ? 27.492 6.601 -39.428 1.00 94.44 92 VAL A C 1
ATOM 730 O O . VAL A 1 92 ? 26.615 6.210 -38.661 1.00 94.44 92 VAL A O 1
ATOM 733 N N . TYR A 1 93 ? 27.211 7.054 -40.656 1.00 94.56 93 TYR A N 1
ATOM 734 C CA . TYR A 1 93 ? 25.838 7.081 -41.178 1.00 94.56 93 TYR A CA 1
ATOM 735 C C . TYR A 1 93 ? 25.202 5.687 -41.232 1.00 94.56 93 TYR A C 1
ATOM 737 O O . TYR A 1 93 ? 24.063 5.522 -40.804 1.00 94.56 93 TYR A O 1
ATOM 745 N N . ASP A 1 94 ? 25.930 4.683 -41.741 1.00 94.69 94 ASP A N 1
ATOM 746 C CA . ASP A 1 94 ? 25.421 3.305 -41.818 1.00 94.69 94 ASP A CA 1
ATOM 747 C C . ASP A 1 94 ? 25.063 2.767 -40.425 1.00 94.69 94 ASP A C 1
ATOM 749 O O . ASP A 1 94 ? 23.981 2.216 -40.231 1.00 94.69 94 ASP A O 1
ATOM 753 N N . ALA A 1 95 ? 25.947 2.968 -39.444 1.00 95.06 95 ALA A N 1
ATOM 754 C CA . ALA A 1 95 ? 25.732 2.538 -38.069 1.00 95.06 95 ALA A CA 1
ATOM 755 C C . ALA A 1 95 ? 24.536 3.250 -37.423 1.00 95.06 95 ALA A C 1
ATOM 757 O O . ALA A 1 95 ? 23.660 2.593 -36.864 1.00 95.06 95 ALA A O 1
ATOM 758 N N . LEU A 1 96 ? 24.468 4.579 -37.525 1.00 94.38 96 LEU A N 1
ATOM 759 C CA . LEU A 1 96 ? 23.378 5.355 -36.936 1.00 94.38 96 LEU A CA 1
ATOM 760 C C . LEU A 1 96 ? 22.023 4.995 -37.540 1.00 94.38 96 LEU A C 1
ATOM 762 O O . LEU A 1 96 ? 21.054 4.893 -36.801 1.00 94.38 96 LEU A O 1
ATOM 766 N N . ASN A 1 97 ? 21.943 4.762 -38.851 1.00 94.25 97 ASN A N 1
ATOM 767 C CA . ASN A 1 97 ? 20.685 4.396 -39.505 1.00 94.25 97 ASN A CA 1
ATOM 768 C C . ASN A 1 97 ? 20.115 3.082 -38.964 1.00 94.25 97 ASN A C 1
ATOM 770 O O . ASN A 1 97 ? 18.918 2.995 -38.703 1.00 94.25 97 ASN A O 1
ATOM 774 N N . VAL A 1 98 ? 20.975 2.086 -38.739 1.00 92.50 98 VAL A N 1
ATOM 775 C CA . VAL A 1 98 ? 20.562 0.816 -38.131 1.00 92.50 98 VAL A CA 1
ATOM 776 C C . VAL A 1 98 ? 20.194 1.011 -36.659 1.00 92.50 98 VAL A C 1
ATOM 778 O O . VAL A 1 98 ? 19.160 0.515 -36.225 1.00 92.50 98 VAL A O 1
ATOM 781 N N . LEU A 1 99 ? 20.984 1.769 -35.891 1.00 92.56 99 LEU A N 1
ATOM 782 C CA . LEU A 1 99 ? 20.690 2.034 -34.475 1.00 92.56 99 LEU A CA 1
ATOM 783 C C . LEU A 1 99 ? 19.382 2.821 -34.278 1.00 92.56 99 LEU A C 1
ATOM 785 O O . LEU A 1 99 ? 18.660 2.558 -33.320 1.00 92.56 99 LEU A O 1
ATOM 789 N N . MET A 1 100 ? 19.054 3.737 -35.194 1.00 92.38 100 MET A N 1
ATOM 790 C CA . MET A 1 100 ? 17.768 4.440 -35.221 1.00 92.38 100 MET A CA 1
ATOM 791 C C . MET A 1 100 ? 16.613 3.499 -35.565 1.00 92.38 100 MET A C 1
ATOM 793 O O . MET A 1 100 ? 15.580 3.542 -34.905 1.00 92.38 100 MET A O 1
ATOM 797 N N . ALA A 1 101 ? 16.788 2.617 -36.555 1.00 91.31 101 ALA A N 1
ATOM 798 C CA . ALA A 1 101 ? 15.772 1.628 -36.921 1.00 91.31 101 ALA A CA 1
ATOM 799 C C . ALA A 1 101 ? 15.483 0.630 -35.784 1.00 91.31 101 ALA A C 1
ATOM 801 O O . ALA A 1 101 ? 14.349 0.194 -35.621 1.00 91.31 101 ALA A O 1
ATOM 802 N N . MET A 1 102 ? 16.495 0.316 -34.970 1.00 88.94 102 MET A N 1
ATOM 803 C CA . MET A 1 102 ? 16.367 -0.511 -33.765 1.00 88.94 102 MET A CA 1
ATOM 804 C C . MET A 1 102 ? 15.876 0.277 -32.539 1.00 88.94 102 MET A C 1
ATOM 806 O O . MET A 1 102 ? 15.866 -0.268 -31.442 1.00 88.94 102 MET A O 1
ATOM 810 N N . ASN A 1 103 ? 15.520 1.559 -32.687 1.00 89.06 103 ASN A N 1
ATOM 811 C CA . ASN A 1 103 ? 15.109 2.450 -31.597 1.00 89.06 103 ASN A CA 1
ATOM 812 C C . ASN A 1 103 ? 16.119 2.541 -30.430 1.00 89.06 103 ASN A C 1
ATOM 814 O O . ASN A 1 103 ? 15.755 2.879 -29.306 1.00 89.06 103 ASN A O 1
ATOM 818 N N . ILE A 1 104 ? 17.401 2.255 -30.694 1.00 90.94 104 ILE A N 1
ATOM 819 C CA . ILE A 1 104 ? 18.482 2.365 -29.700 1.00 90.94 104 ILE A CA 1
ATOM 820 C C . ILE A 1 104 ? 18.888 3.831 -29.509 1.00 90.94 104 ILE A C 1
ATOM 822 O O . ILE A 1 104 ? 19.300 4.276 -28.433 1.00 90.94 104 ILE A O 1
ATOM 826 N N . VAL A 1 105 ? 18.787 4.588 -30.597 1.00 91.25 105 VAL A N 1
ATOM 827 C CA . VAL A 1 105 ? 19.220 5.974 -30.713 1.00 91.25 105 VAL A CA 1
ATOM 828 C C . VAL A 1 105 ? 18.140 6.766 -31.441 1.00 91.25 105 VAL A C 1
ATOM 830 O O . VAL A 1 105 ? 17.561 6.281 -32.406 1.00 91.25 105 VAL A O 1
ATOM 833 N N . GLU A 1 106 ? 17.900 8.005 -31.027 1.00 93.12 106 GLU A N 1
ATOM 834 C CA . GLU A 1 106 ? 16.941 8.905 -31.671 1.00 93.12 106 GLU A CA 1
ATOM 835 C C . GLU A 1 106 ? 17.635 10.124 -32.276 1.00 93.12 106 GLU A C 1
ATOM 837 O O . GLU A 1 106 ? 18.538 10.704 -31.678 1.00 93.12 106 GLU A O 1
ATOM 842 N N . LYS A 1 107 ? 17.183 10.559 -33.456 1.00 92.44 107 LYS A N 1
ATOM 843 C CA . LYS A 1 107 ? 17.657 11.791 -34.089 1.00 92.44 107 LYS A CA 1
ATOM 844 C C . LYS A 1 107 ? 16.644 12.917 -33.906 1.00 92.44 107 LYS A C 1
ATOM 846 O O . LYS A 1 107 ? 15.592 12.920 -34.538 1.00 92.44 107 LYS A O 1
ATOM 851 N N . ASN A 1 108 ? 17.020 13.931 -33.135 1.00 90.75 108 ASN A N 1
ATOM 852 C CA . ASN A 1 108 ? 16.288 15.186 -33.022 1.00 90.75 108 ASN A CA 1
ATOM 853 C C . ASN A 1 108 ? 17.050 16.305 -33.747 1.00 90.75 108 ASN A C 1
ATOM 855 O O . ASN A 1 108 ? 18.026 16.860 -33.239 1.00 90.75 108 ASN A O 1
ATOM 859 N N . LYS A 1 109 ? 16.618 16.645 -34.967 1.00 89.56 109 LYS A N 1
ATOM 860 C CA . LYS A 1 109 ? 17.298 17.612 -35.850 1.00 89.56 109 LYS A CA 1
ATOM 861 C C . LYS A 1 109 ? 18.782 17.248 -36.057 1.00 89.56 109 LYS A C 1
ATOM 863 O O . LYS A 1 109 ? 19.087 16.330 -36.819 1.00 89.56 109 LYS A O 1
ATOM 868 N N . LYS A 1 110 ? 19.700 17.985 -35.416 1.00 90.38 110 LYS A N 1
ATOM 869 C CA . LYS A 1 110 ? 21.160 17.769 -35.465 1.00 90.38 110 LYS A CA 1
ATOM 870 C C . LYS A 1 110 ? 21.683 16.913 -34.304 1.00 90.38 110 LYS A C 1
ATOM 872 O O . LYS A 1 110 ? 22.839 16.501 -34.351 1.00 90.38 110 LYS A O 1
ATOM 877 N N . GLN A 1 111 ? 20.855 16.660 -33.295 1.00 91.94 111 GLN A N 1
ATOM 878 C CA . GLN A 1 111 ? 21.210 15.924 -32.091 1.00 91.94 111 GLN A CA 1
ATOM 879 C C . GLN A 1 111 ? 20.814 14.451 -32.216 1.00 91.94 111 GLN A C 1
ATOM 881 O O . GLN A 1 111 ? 19.806 14.105 -32.829 1.00 91.94 111 GLN A O 1
ATOM 886 N N . ILE A 1 112 ? 21.638 13.600 -31.631 1.00 92.88 112 ILE A N 1
ATOM 887 C CA . ILE A 1 112 ? 21.540 12.153 -31.565 1.00 92.88 112 ILE A CA 1
ATOM 888 C C . ILE A 1 112 ? 21.483 11.812 -30.078 1.00 92.88 112 ILE A C 1
ATOM 890 O O . ILE A 1 112 ? 22.442 12.077 -29.355 1.00 92.88 112 ILE A O 1
ATOM 894 N N . LEU A 1 113 ? 20.351 11.284 -29.628 1.00 92.25 113 LEU A N 1
ATOM 895 C CA . LEU A 1 113 ? 20.051 10.984 -28.231 1.00 92.25 113 LEU A CA 1
ATOM 896 C C . LEU A 1 113 ? 20.115 9.476 -27.993 1.00 92.25 113 LEU A C 1
ATOM 898 O O . LEU A 1 113 ? 19.595 8.691 -28.788 1.00 92.25 113 LEU A O 1
ATOM 902 N N . TRP A 1 114 ? 20.731 9.071 -26.888 1.00 93.38 114 TRP A N 1
ATOM 903 C CA . TRP A 1 114 ? 20.721 7.687 -26.429 1.00 93.38 114 TRP A CA 1
ATOM 904 C C . TRP A 1 114 ? 19.349 7.342 -25.841 1.00 93.38 114 TRP A C 1
ATOM 906 O O . TRP A 1 114 ? 18.945 7.943 -24.846 1.00 93.38 114 TRP A O 1
ATOM 916 N N . ARG A 1 115 ? 18.635 6.373 -26.431 1.00 87.00 115 ARG A N 1
ATOM 917 C CA . ARG A 1 115 ? 17.387 5.848 -25.849 1.00 87.00 115 ARG A CA 1
ATOM 918 C C . ARG A 1 115 ? 17.621 4.640 -24.947 1.00 87.00 115 ARG A C 1
ATOM 920 O O . ARG A 1 115 ? 16.888 4.465 -23.982 1.00 87.00 115 ARG A O 1
ATOM 927 N N . GLY A 1 116 ? 18.659 3.851 -25.218 1.00 83.75 116 GLY A N 1
ATOM 928 C CA . GLY A 1 116 ? 18.926 2.594 -24.518 1.00 83.75 116 GLY A CA 1
ATOM 929 C C . GLY A 1 116 ? 18.898 1.420 -25.480 1.00 83.75 116 GLY A C 1
ATOM 930 O O . GLY A 1 116 ? 18.418 1.538 -26.599 1.00 83.75 116 GLY A O 1
ATOM 931 N N . LEU A 1 117 ? 19.434 0.271 -25.077 1.00 82.38 117 LEU A N 1
ATOM 932 C CA . LEU A 1 117 ? 19.175 -0.942 -25.846 1.00 82.38 117 LEU A CA 1
ATOM 933 C C . LEU A 1 117 ? 17.693 -1.282 -25.650 1.00 82.38 117 LEU A C 1
ATOM 935 O O . LEU A 1 117 ? 17.257 -1.245 -24.498 1.00 82.38 117 LEU A O 1
ATOM 939 N N . PRO A 1 118 ? 16.932 -1.632 -26.705 1.00 69.12 118 PRO A N 1
ATOM 940 C CA . PRO A 1 118 ? 15.713 -2.391 -26.528 1.00 69.12 118 PRO A CA 1
ATOM 941 C C . PRO A 1 118 ? 16.184 -3.726 -25.963 1.00 69.12 118 PRO A C 1
ATOM 943 O O . PRO A 1 118 ? 16.518 -4.666 -26.685 1.00 69.12 118 PRO A O 1
ATOM 946 N N . ALA A 1 119 ? 16.344 -3.776 -24.643 1.00 57.19 119 ALA A N 1
ATOM 947 C CA . ALA A 1 119 ? 16.313 -5.042 -23.969 1.00 57.19 119 ALA A CA 1
ATOM 948 C C . ALA A 1 119 ? 15.008 -5.699 -24.419 1.00 57.19 119 ALA A C 1
ATOM 950 O O . ALA A 1 119 ? 14.017 -5.021 -24.705 1.00 57.19 119 ALA A O 1
ATOM 951 N N . MET A 1 120 ? 15.022 -7.018 -24.498 1.00 54.19 120 MET A N 1
ATOM 952 C CA . MET A 1 120 ? 13.803 -7.787 -24.343 1.00 54.19 120 MET A CA 1
ATOM 953 C C . MET A 1 120 ? 13.241 -7.431 -22.953 1.00 54.19 120 MET A C 1
ATOM 955 O O . MET A 1 120 ? 13.431 -8.158 -21.986 1.00 54.19 120 MET A O 1
ATOM 959 N N . GLU A 1 121 ? 12.668 -6.236 -22.793 1.00 57.59 121 GLU A N 1
ATOM 960 C CA . GLU A 1 121 ? 11.707 -5.945 -21.749 1.00 57.59 121 GLU A CA 1
ATOM 961 C C . GLU A 1 121 ? 10.512 -6.782 -22.165 1.00 57.59 121 GLU A C 1
ATOM 963 O O . GLU A 1 121 ? 9.628 -6.319 -22.884 1.00 57.59 121 GLU A O 1
ATOM 968 N N . ASP A 1 122 ? 10.567 -8.071 -21.821 1.00 64.94 122 ASP A N 1
ATOM 969 C CA . ASP A 1 122 ? 9.463 -8.985 -22.031 1.00 64.94 122 ASP A CA 1
ATOM 970 C C . ASP A 1 122 ? 8.240 -8.256 -21.483 1.00 64.94 122 ASP A C 1
ATOM 972 O O . ASP A 1 122 ? 8.271 -7.805 -20.334 1.00 64.94 122 ASP A O 1
ATOM 976 N N . GLU A 1 123 ? 7.185 -8.060 -22.277 1.00 72.31 123 GLU A N 1
ATOM 977 C CA . GLU A 1 123 ? 5.977 -7.368 -21.798 1.00 72.31 123 GLU A CA 1
ATOM 978 C C . GLU A 1 123 ? 5.485 -7.968 -20.470 1.00 72.31 123 GLU A C 1
ATOM 980 O O . GLU A 1 123 ? 4.897 -7.287 -19.631 1.00 72.31 123 GLU A O 1
ATOM 985 N N . GLU A 1 124 ? 5.766 -9.254 -20.272 1.00 78.19 124 GLU A N 1
ATOM 986 C CA . GLU A 1 124 ? 5.581 -10.001 -19.038 1.00 78.19 124 GLU A CA 1
ATOM 987 C C . GLU A 1 124 ? 6.354 -9.422 -17.841 1.00 78.19 124 GLU A C 1
ATOM 989 O O . GLU A 1 124 ? 5.782 -9.279 -16.764 1.00 78.19 124 GLU A O 1
ATOM 994 N N . SER A 1 125 ? 7.611 -9.006 -18.006 1.00 81.94 125 SER A N 1
ATOM 995 C CA . SER A 1 125 ? 8.406 -8.352 -16.956 1.00 81.94 125 SER A CA 1
ATOM 996 C C . SER A 1 125 ? 7.790 -7.021 -16.507 1.00 81.94 125 SER A C 1
ATOM 998 O O . SER A 1 125 ? 7.655 -6.774 -15.305 1.00 81.94 125 SER A O 1
ATOM 1000 N N . VAL A 1 126 ? 7.324 -6.198 -17.453 1.00 84.50 126 VAL A N 1
ATOM 1001 C CA . VAL A 1 126 ? 6.642 -4.927 -17.164 1.00 84.50 126 VAL A CA 1
ATOM 1002 C C . VAL A 1 126 ? 5.304 -5.186 -16.467 1.00 84.50 126 VAL A C 1
ATOM 1004 O O . VAL A 1 126 ? 5.011 -4.548 -15.453 1.00 84.50 126 VAL A O 1
ATOM 1007 N N . LYS A 1 127 ? 4.516 -6.160 -16.944 1.00 87.38 127 LYS A N 1
ATOM 1008 C CA . LYS A 1 127 ? 3.254 -6.583 -16.307 1.00 87.38 127 LYS A CA 1
ATOM 1009 C C . LYS A 1 127 ? 3.481 -7.099 -14.881 1.00 87.38 127 LYS A C 1
ATOM 1011 O O . LYS A 1 127 ? 2.757 -6.706 -13.968 1.00 87.38 127 LYS A O 1
ATOM 1016 N N . ASN A 1 128 ? 4.522 -7.899 -14.658 1.00 90.62 128 ASN A N 1
ATOM 1017 C CA . ASN A 1 128 ? 4.888 -8.406 -13.336 1.00 90.62 128 ASN A CA 1
ATOM 1018 C C . ASN A 1 128 ? 5.290 -7.274 -12.382 1.00 90.62 128 ASN A C 1
ATOM 1020 O O . ASN A 1 128 ? 4.858 -7.255 -11.228 1.00 90.62 128 ASN A O 1
ATOM 1024 N N . LEU A 1 129 ? 6.064 -6.294 -12.854 1.00 91.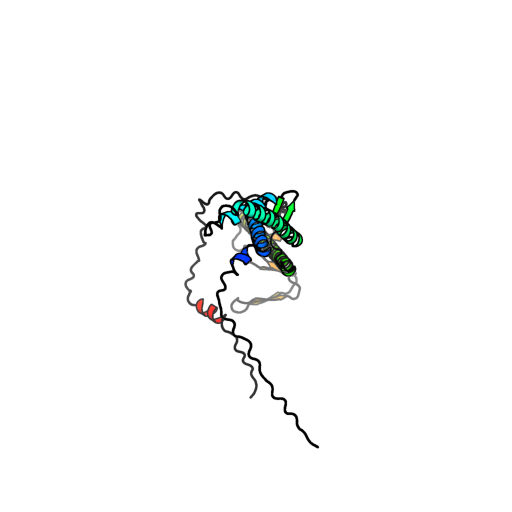75 129 LEU A N 1
ATOM 1025 C CA . LEU A 1 129 ? 6.408 -5.108 -12.065 1.00 91.75 129 LEU A CA 1
ATOM 1026 C C . LEU A 1 129 ? 5.167 -4.270 -11.728 1.00 91.75 129 LEU A C 1
ATOM 1028 O O . LEU A 1 129 ? 5.018 -3.832 -10.588 1.00 91.75 129 LEU A O 1
ATOM 1032 N N . GLN A 1 130 ? 4.242 -4.091 -12.674 1.00 91.88 130 GLN A N 1
ATOM 1033 C CA . GLN A 1 130 ? 2.972 -3.401 -12.428 1.00 91.88 130 GLN A CA 1
ATOM 1034 C C . GLN A 1 130 ? 2.115 -4.129 -11.381 1.00 91.88 130 GLN A C 1
ATOM 1036 O O . GLN A 1 130 ? 1.595 -3.482 -10.468 1.00 91.88 130 GLN A O 1
ATOM 1041 N N . ALA A 1 131 ? 2.027 -5.460 -11.449 1.00 94.19 131 ALA A N 1
ATOM 1042 C CA . ALA A 1 131 ? 1.331 -6.270 -10.451 1.00 94.19 131 ALA A CA 1
ATOM 1043 C C . ALA A 1 131 ? 1.967 -6.131 -9.057 1.00 94.19 131 ALA A C 1
ATOM 1045 O O . ALA A 1 131 ? 1.266 -5.919 -8.067 1.00 94.19 131 ALA A O 1
ATOM 1046 N N . GLN A 1 132 ? 3.301 -6.152 -8.964 1.00 94.75 132 GLN A N 1
ATOM 1047 C CA . GLN A 1 132 ? 4.005 -5.923 -7.698 1.00 94.75 132 GLN A CA 1
ATOM 1048 C C . GLN A 1 132 ? 3.767 -4.517 -7.138 1.00 94.75 132 GLN A C 1
ATOM 1050 O O . GLN A 1 132 ? 3.615 -4.354 -5.926 1.00 94.75 132 GLN A O 1
ATOM 1055 N N . ILE A 1 133 ? 3.723 -3.495 -7.997 1.00 96.44 133 ILE A N 1
ATOM 1056 C CA . ILE A 1 133 ? 3.388 -2.127 -7.586 1.00 96.44 133 ILE A CA 1
ATOM 1057 C C . ILE A 1 133 ? 1.967 -2.082 -7.019 1.00 96.44 133 ILE A C 1
ATOM 1059 O O . ILE A 1 133 ? 1.767 -1.485 -5.961 1.00 96.44 133 ILE A O 1
ATOM 1063 N N . ALA A 1 134 ? 0.997 -2.723 -7.676 1.00 95.94 134 ALA A N 1
ATOM 1064 C CA . ALA A 1 134 ? -0.384 -2.780 -7.202 1.00 95.94 134 ALA A CA 1
ATOM 1065 C C . ALA A 1 134 ? -0.486 -3.455 -5.823 1.00 95.94 134 ALA A C 1
ATOM 1067 O O . ALA A 1 134 ? -1.046 -2.868 -4.898 1.00 95.94 134 ALA A O 1
ATOM 1068 N N . LEU A 1 135 ? 0.155 -4.615 -5.648 1.00 97.38 135 LEU A N 1
ATOM 1069 C CA . LEU A 1 135 ? 0.197 -5.325 -4.364 1.00 97.38 135 LEU A CA 1
ATOM 1070 C C . LEU A 1 135 ? 0.834 -4.482 -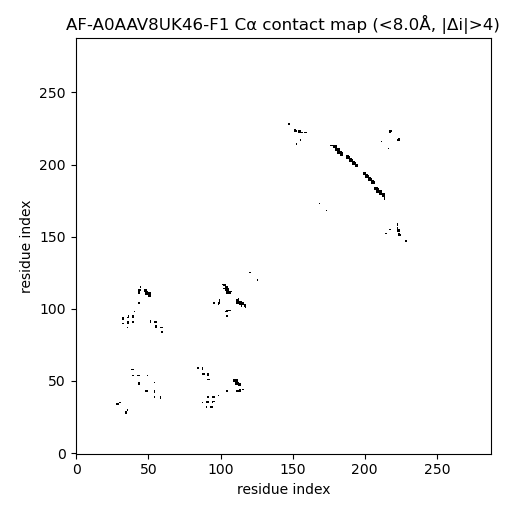3.253 1.00 97.38 135 LEU A C 1
ATOM 1072 O O . LEU A 1 135 ? 0.324 -4.410 -2.134 1.00 97.38 135 LEU A O 1
ATOM 1076 N N . LYS A 1 136 ? 1.950 -3.806 -3.551 1.00 96.94 136 LYS A N 1
ATOM 1077 C CA . LYS A 1 136 ? 2.606 -2.927 -2.576 1.00 96.94 136 LYS A CA 1
ATOM 1078 C C . LYS A 1 136 ? 1.741 -1.72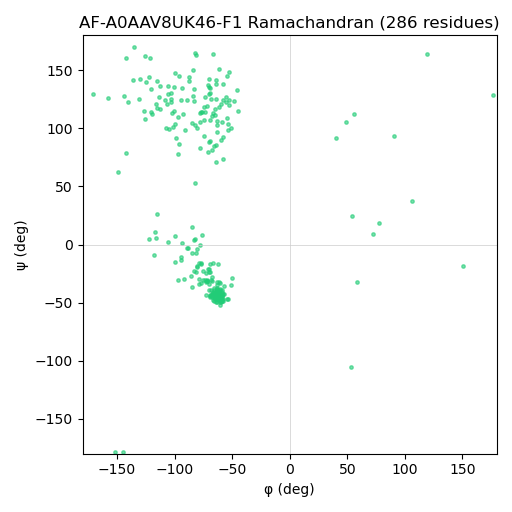1 -2.219 1.00 96.94 136 LYS A C 1
ATOM 1080 O O . LYS A 1 136 ? 1.744 -1.327 -1.056 1.00 96.94 136 LYS A O 1
ATOM 1085 N N . ARG A 1 137 ? 1.002 -1.149 -3.174 1.00 96.62 137 ARG A N 1
ATOM 1086 C CA . ARG A 1 137 ? 0.059 -0.049 -2.911 1.00 96.62 137 ARG A CA 1
ATOM 1087 C C . ARG A 1 137 ? -1.056 -0.493 -1.971 1.00 96.62 137 ARG A C 1
ATOM 1089 O O . ARG A 1 137 ? -1.242 0.147 -0.945 1.00 96.62 137 ARG A O 1
ATOM 1096 N N . GLU A 1 138 ? -1.679 -1.638 -2.232 1.00 97.06 138 GLU A N 1
ATOM 1097 C CA . GLU A 1 138 ? -2.708 -2.190 -1.342 1.00 97.06 138 GLU A CA 1
ATOM 1098 C C . GLU A 1 138 ? -2.166 -2.427 0.080 1.00 97.06 138 GLU A C 1
ATOM 1100 O O . GLU A 1 138 ? -2.806 -2.082 1.076 1.00 97.06 138 GLU A O 1
ATOM 1105 N N . ALA A 1 139 ? -0.947 -2.961 0.200 1.00 96.56 139 ALA A N 1
ATOM 1106 C CA . ALA A 1 139 ? -0.300 -3.149 1.496 1.00 96.56 139 ALA A CA 1
ATOM 1107 C C . ALA A 1 139 ? -0.030 -1.818 2.222 1.00 96.56 139 ALA A C 1
ATOM 1109 O O . ALA A 1 139 ? -0.152 -1.744 3.448 1.00 96.56 139 ALA A O 1
ATOM 1110 N N . VAL A 1 140 ? 0.344 -0.766 1.489 1.00 97.38 140 VAL A N 1
ATOM 1111 C CA . VAL A 1 140 ? 0.523 0.583 2.042 1.00 97.38 140 VAL A CA 1
ATOM 1112 C C . VAL A 1 140 ? -0.810 1.148 2.520 1.00 97.38 140 VAL A C 1
ATOM 1114 O O . VAL A 1 140 ? -0.863 1.674 3.630 1.00 97.38 140 VAL A O 1
ATOM 1117 N N . ASP A 1 141 ? -1.883 0.986 1.752 1.00 95.81 141 ASP A N 1
ATOM 1118 C CA . ASP A 1 141 ? -3.210 1.488 2.116 1.00 95.81 141 ASP A CA 1
ATOM 1119 C C . ASP A 1 141 ? -3.753 0.791 3.370 1.00 95.81 141 ASP A C 1
ATOM 1121 O O . ASP A 1 141 ? -4.204 1.462 4.302 1.00 95.81 141 ASP A O 1
ATOM 1125 N N . LYS A 1 142 ? -3.585 -0.534 3.483 1.00 96.38 142 LYS A N 1
ATOM 1126 C CA . LYS A 1 142 ? -3.914 -1.288 4.709 1.00 96.38 142 LYS A CA 1
ATOM 1127 C C . LYS A 1 142 ? -3.128 -0.791 5.923 1.00 96.38 142 LYS A C 1
ATOM 1129 O O . LYS A 1 142 ? -3.697 -0.597 6.996 1.00 96.38 142 LYS A O 1
ATOM 1134 N N . LYS A 1 143 ? -1.822 -0.543 5.767 1.00 96.50 143 LYS A N 1
ATOM 1135 C CA . LYS A 1 143 ? -0.981 -0.005 6.852 1.00 96.50 143 LYS A CA 1
ATOM 1136 C C . LYS A 1 143 ? -1.404 1.407 7.251 1.00 96.50 143 LYS A C 1
ATOM 1138 O O . LYS A 1 143 ? -1.450 1.700 8.442 1.00 96.50 143 LYS A O 1
ATOM 1143 N N . ARG A 1 144 ? -1.742 2.266 6.285 1.00 94.75 144 ARG A N 1
ATOM 1144 C CA . ARG A 1 144 ? -2.249 3.624 6.541 1.00 94.75 144 ARG A CA 1
ATOM 1145 C C . ARG A 1 144 ? -3.561 3.585 7.324 1.00 94.75 144 ARG A C 1
ATOM 1147 O O . ARG A 1 144 ? -3.662 4.268 8.339 1.00 94.75 144 ARG A O 1
ATOM 1154 N N . ALA A 1 145 ? -4.510 2.742 6.913 1.00 93.56 145 ALA A N 1
ATOM 1155 C CA . ALA A 1 145 ? -5.773 2.551 7.624 1.00 93.56 145 ALA A CA 1
ATOM 1156 C C . ALA A 1 145 ? -5.547 2.060 9.064 1.00 93.56 145 ALA A C 1
ATOM 1158 O O . ALA A 1 145 ? -6.095 2.633 10.004 1.00 93.56 145 ALA A O 1
ATOM 1159 N N . ARG A 1 146 ? -4.660 1.072 9.257 1.00 94.62 146 ARG A N 1
ATOM 1160 C CA . ARG A 1 146 ? -4.328 0.562 10.595 1.00 94.62 146 ARG A CA 1
ATOM 1161 C C . ARG A 1 146 ? -3.691 1.625 11.490 1.00 94.62 146 ARG A C 1
ATOM 1163 O O . ARG A 1 146 ? -4.017 1.711 12.668 1.00 94.62 146 ARG A O 1
ATOM 1170 N N . VAL A 1 147 ? -2.790 2.446 10.952 1.00 95.56 147 VAL A N 1
ATOM 1171 C CA . VAL A 1 147 ? -2.177 3.548 11.710 1.00 95.56 147 VAL A CA 1
ATOM 1172 C C . VAL A 1 147 ? -3.222 4.597 12.097 1.00 95.56 147 VAL A C 1
ATOM 1174 O O . VAL A 1 147 ? -3.222 5.042 13.242 1.00 95.56 147 VAL A O 1
ATOM 1177 N N . ALA A 1 148 ? -4.129 4.963 11.188 1.00 90.56 148 ALA A N 1
ATOM 1178 C CA . ALA A 1 148 ? -5.211 5.901 11.488 1.00 90.56 148 ALA A CA 1
ATOM 1179 C C . ALA A 1 148 ? -6.118 5.383 12.619 1.00 90.56 148 ALA A C 1
ATOM 1181 O O . ALA A 1 148 ? -6.428 6.122 13.554 1.00 90.56 148 ALA A O 1
ATOM 1182 N N . GLU A 1 149 ? -6.468 4.097 12.584 1.00 91.19 149 GLU A N 1
ATOM 1183 C CA . GLU A 1 149 ? -7.243 3.435 13.635 1.00 91.19 149 GLU A CA 1
ATOM 1184 C C . GLU A 1 149 ? -6.523 3.471 14.997 1.00 91.19 149 GLU A C 1
ATOM 1186 O O . GLU A 1 149 ? -7.119 3.867 15.999 1.00 91.19 149 GLU A O 1
ATOM 1191 N N . LEU A 1 150 ? -5.225 3.143 15.033 1.00 93.25 150 LEU A N 1
ATOM 1192 C CA . LEU A 1 150 ? -4.410 3.184 16.256 1.00 93.25 150 LEU A CA 1
ATOM 1193 C C . LEU A 1 150 ? -4.291 4.604 16.832 1.00 93.25 150 LEU A C 1
ATOM 1195 O O . LEU A 1 150 ? -4.326 4.794 18.050 1.00 93.25 150 LEU A O 1
ATOM 1199 N N . ILE A 1 151 ? -4.163 5.619 15.972 1.00 92.69 151 ILE A N 1
ATOM 1200 C CA . ILE A 1 151 ? -4.150 7.024 16.398 1.00 92.69 151 ILE A CA 1
ATOM 1201 C C . ILE A 1 151 ? -5.497 7.396 17.024 1.00 92.69 151 ILE A C 1
ATOM 1203 O O . ILE A 1 151 ? -5.518 8.007 18.095 1.00 92.69 151 ILE A O 1
ATOM 1207 N N . ALA A 1 152 ? -6.611 7.005 16.399 1.00 90.75 152 ALA A N 1
ATOM 1208 C CA . ALA A 1 152 ? -7.947 7.262 16.926 1.00 90.75 152 ALA A CA 1
ATOM 1209 C C . ALA A 1 152 ? -8.163 6.583 18.290 1.00 90.75 152 ALA A C 1
ATOM 1211 O O . ALA A 1 152 ? -8.609 7.242 19.229 1.00 90.75 152 ALA A O 1
ATOM 1212 N N . GLN A 1 153 ? -7.757 5.315 18.437 1.00 92.25 153 GLN A N 1
ATOM 1213 C CA . GLN A 1 153 ? -7.790 4.589 19.716 1.00 92.25 153 GLN A CA 1
ATOM 1214 C C . GLN A 1 153 ? -6.969 5.308 20.794 1.00 92.25 153 GLN A C 1
ATOM 1216 O O . GLN A 1 153 ? -7.456 5.537 21.901 1.00 92.25 153 GLN A O 1
ATOM 1221 N N . ARG A 1 154 ? -5.740 5.739 20.477 1.00 93.81 154 ARG A N 1
ATOM 1222 C CA . ARG A 1 154 ? -4.896 6.480 21.427 1.00 93.81 154 ARG A CA 1
ATOM 1223 C C . ARG A 1 154 ? -5.540 7.795 21.865 1.00 93.81 154 ARG A C 1
ATOM 1225 O O . ARG A 1 154 ? -5.494 8.128 23.052 1.00 93.81 154 ARG A O 1
ATOM 1232 N N . LYS A 1 155 ? -6.129 8.548 20.930 1.00 93.00 155 LYS A N 1
ATOM 1233 C CA . LYS A 1 155 ? -6.852 9.789 21.244 1.00 93.00 155 LYS A CA 1
ATOM 1234 C C . LYS A 1 155 ? -8.049 9.504 22.154 1.00 93.00 155 LYS A C 1
ATOM 1236 O O . LYS A 1 155 ? -8.202 10.193 23.160 1.00 93.00 155 LYS A O 1
ATOM 1241 N N . ALA A 1 156 ? -8.838 8.473 21.851 1.00 92.81 156 ALA A N 1
ATOM 1242 C CA . ALA A 1 156 ? -9.986 8.062 22.657 1.00 92.81 156 ALA A CA 1
ATOM 1243 C C . ALA A 1 156 ? -9.579 7.691 24.093 1.00 92.81 156 ALA A C 1
ATOM 1245 O O . ALA A 1 156 ? -10.123 8.252 25.042 1.00 92.81 156 ALA A O 1
ATOM 1246 N N . LEU A 1 157 ? -8.552 6.850 24.264 1.00 92.94 157 LEU A N 1
ATOM 1247 C CA . LEU A 1 157 ? -8.019 6.482 25.583 1.00 92.94 157 LEU A CA 1
ATOM 1248 C C . LEU A 1 157 ? -7.484 7.692 26.357 1.00 92.94 157 LEU A C 1
ATOM 1250 O O . LEU A 1 157 ? -7.697 7.807 27.562 1.00 92.94 157 LEU A O 1
ATOM 1254 N N . THR A 1 158 ? -6.820 8.624 25.668 1.00 93.62 158 THR A N 1
ATOM 1255 C CA . THR A 1 158 ? -6.331 9.863 26.289 1.00 93.62 158 THR A CA 1
ATOM 1256 C C . THR A 1 158 ? -7.499 10.714 26.794 1.00 93.62 158 THR A C 1
ATOM 1258 O O . THR A 1 158 ? -7.468 11.168 27.936 1.00 93.62 158 THR A O 1
ATOM 1261 N N . ARG A 1 159 ? -8.561 10.881 25.991 1.00 91.81 159 ARG A N 1
ATOM 1262 C CA . ARG A 1 159 ? -9.778 11.613 26.386 1.00 91.81 159 ARG A CA 1
ATOM 1263 C C . ARG A 1 159 ? -10.480 10.935 27.566 1.00 91.81 159 ARG A C 1
ATOM 1265 O O . ARG A 1 159 ? -10.826 11.612 28.532 1.00 91.81 159 ARG A O 1
ATOM 1272 N N . LEU A 1 160 ? -10.633 9.609 27.518 1.00 91.75 160 LEU A N 1
ATOM 1273 C CA . LEU A 1 160 ? -11.221 8.816 28.599 1.00 91.75 160 LEU A CA 1
ATOM 1274 C C . LEU A 1 160 ? -10.420 8.971 29.897 1.00 91.75 160 LEU A C 1
ATOM 1276 O O . LEU A 1 160 ? -11.002 9.225 30.948 1.00 91.75 160 LEU A O 1
ATOM 1280 N N . SER A 1 161 ? -9.089 8.875 29.822 1.00 91.19 161 SER A N 1
ATOM 1281 C CA . SER A 1 161 ? -8.202 9.060 30.973 1.00 91.19 161 SER A CA 1
ATOM 1282 C C . SER A 1 161 ? -8.323 10.464 31.565 1.00 91.19 161 SER A C 1
ATOM 1284 O O . SER A 1 161 ? -8.444 10.590 32.780 1.00 91.19 161 SER A O 1
ATOM 1286 N N . SER A 1 162 ? -8.346 11.513 30.734 1.00 91.75 162 SER A N 1
ATOM 1287 C CA . SER A 1 162 ? -8.543 12.891 31.202 1.00 91.75 162 SER A CA 1
ATOM 1288 C C . SER A 1 162 ? -9.882 13.064 31.917 1.00 91.75 162 SER A C 1
ATOM 1290 O O . SER A 1 162 ? -9.898 13.520 33.056 1.00 91.75 162 SER A O 1
ATOM 1292 N N . ARG A 1 163 ? -10.987 12.597 31.320 1.00 91.62 163 ARG A N 1
ATOM 1293 C CA . ARG A 1 163 ? -12.314 12.636 31.954 1.00 91.62 163 ARG A CA 1
ATOM 1294 C C . ARG A 1 163 ? -12.329 11.875 33.284 1.00 91.62 163 ARG A C 1
ATOM 1296 O O . ARG A 1 163 ? -12.856 12.362 34.276 1.00 91.62 163 ARG A O 1
ATOM 1303 N N . ASN A 1 164 ? -11.728 10.686 33.328 1.00 90.00 164 ASN A N 1
ATOM 1304 C CA . ASN A 1 164 ? -11.699 9.858 34.534 1.00 90.00 164 ASN A CA 1
ATOM 1305 C C . ASN A 1 164 ? -10.805 10.443 35.646 1.00 90.00 164 ASN A C 1
ATOM 1307 O O . ASN A 1 164 ? -10.997 10.089 36.805 1.00 90.00 164 ASN A O 1
ATOM 1311 N N . LYS A 1 165 ? -9.843 11.324 35.330 1.00 88.81 165 LYS A N 1
ATOM 1312 C CA . LYS A 1 165 ? -9.062 12.061 36.343 1.00 88.81 165 LYS A CA 1
ATOM 1313 C C . LYS A 1 165 ? -9.890 13.131 37.050 1.00 88.81 165 LYS A C 1
ATOM 1315 O O . LYS A 1 165 ? -9.631 13.415 38.213 1.00 88.81 165 LYS A O 1
ATOM 1320 N N . GLU A 1 166 ? -10.855 13.722 36.353 1.00 87.62 166 GLU A N 1
ATOM 1321 C CA . GLU A 1 166 ? -11.719 14.781 36.888 1.00 87.62 166 GLU A CA 1
ATOM 1322 C C . GLU A 1 166 ? -12.875 14.222 37.729 1.00 87.62 166 GLU A C 1
ATOM 1324 O O . GLU A 1 166 ? -13.396 14.908 38.607 1.00 87.62 166 GLU A O 1
ATOM 1329 N N . ILE A 1 167 ? -13.262 12.964 37.499 1.00 86.06 167 ILE A N 1
ATOM 1330 C CA . ILE A 1 167 ? -14.358 12.306 38.211 1.00 86.06 167 ILE A CA 1
ATOM 1331 C C . ILE A 1 167 ? -13.795 11.457 39.361 1.00 86.06 167 ILE A C 1
ATOM 1333 O O . ILE A 1 167 ? -13.210 10.391 39.158 1.00 86.06 167 ILE A O 1
ATOM 1337 N N . ALA A 1 168 ? -14.021 11.895 40.599 1.00 73.94 168 ALA A N 1
ATOM 1338 C CA . ALA A 1 168 ? -13.742 11.098 41.790 1.00 73.94 168 ALA A CA 1
ATOM 1339 C C . ALA A 1 168 ? -14.854 10.051 42.010 1.00 73.94 168 ALA A C 1
ATOM 1341 O O . ALA A 1 168 ? -15.800 10.287 42.753 1.00 73.94 168 ALA A O 1
ATOM 1342 N N . THR A 1 169 ? -14.771 8.905 41.326 1.00 73.88 169 THR A N 1
ATOM 1343 C CA . THR A 1 169 ? -15.678 7.754 41.540 1.00 73.88 169 THR A CA 1
ATOM 1344 C C . THR A 1 169 ? -15.029 6.689 42.419 1.00 73.88 169 THR A C 1
ATOM 1346 O O . THR A 1 169 ? -13.822 6.464 42.312 1.00 73.88 169 THR A O 1
ATOM 1349 N N . ASP A 1 170 ? -15.820 5.975 43.217 1.00 80.38 170 ASP A N 1
ATOM 1350 C CA . ASP A 1 170 ? -15.369 4.788 43.946 1.00 80.38 170 ASP A CA 1
ATOM 1351 C C . ASP A 1 170 ? -14.737 3.746 43.014 1.00 80.38 170 ASP A C 1
ATOM 1353 O O . ASP A 1 170 ? -15.143 3.571 41.863 1.00 80.38 170 ASP A O 1
ATOM 1357 N N . GLN A 1 171 ? -13.712 3.050 43.505 1.00 78.06 171 GLN A N 1
ATOM 1358 C CA . GLN A 1 171 ? -12.982 2.057 42.711 1.00 78.06 171 GLN A CA 1
ATOM 1359 C C . GLN A 1 171 ? -13.836 0.825 42.375 1.00 78.06 171 GLN A C 1
ATOM 1361 O O . GLN A 1 171 ? -13.637 0.226 41.325 1.00 78.06 171 GLN A O 1
ATOM 1366 N N . SER A 1 172 ? -14.823 0.486 43.211 1.00 81.62 172 SER A N 1
ATOM 1367 C CA . SER A 1 172 ? -15.695 -0.687 43.039 1.00 81.62 172 SER A CA 1
ATOM 1368 C C . SER A 1 172 ? -16.661 -0.595 41.854 1.00 81.62 172 SER A C 1
ATOM 1370 O O . SER A 1 172 ? -17.200 -1.613 41.433 1.00 81.62 172 SER A O 1
ATOM 1372 N N . LEU A 1 173 ? -16.886 0.604 41.310 1.00 86.62 173 LEU A N 1
ATOM 1373 C CA . LEU A 1 173 ? -17.797 0.845 40.185 1.00 86.62 173 LEU A CA 1
ATOM 1374 C C . LEU A 1 173 ? -17.063 0.959 38.839 1.00 86.62 173 LEU A C 1
ATOM 1376 O O . LEU A 1 173 ? -17.661 1.351 37.836 1.00 86.62 173 LEU A O 1
ATOM 1380 N N . ARG A 1 174 ? -15.754 0.682 38.809 1.00 87.38 174 ARG A N 1
ATOM 1381 C CA . ARG A 1 174 ? -14.909 0.855 37.623 1.00 87.38 174 ARG A CA 1
ATOM 1382 C C . ARG A 1 174 ? -14.678 -0.485 36.935 1.00 87.38 174 ARG A C 1
ATOM 1384 O O . ARG A 1 174 ? -14.356 -1.472 37.582 1.00 87.38 174 ARG A O 1
ATOM 1391 N N . ILE A 1 175 ? -14.790 -0.480 35.611 1.00 91.19 175 ILE A N 1
ATOM 1392 C CA . ILE A 1 175 ? -14.377 -1.591 34.751 1.00 91.19 175 ILE A CA 1
ATOM 1393 C C . ILE A 1 175 ? -13.096 -1.147 34.046 1.00 91.19 175 ILE A C 1
ATOM 1395 O O . ILE A 1 175 ? -13.079 -0.109 33.378 1.00 91.19 175 ILE A O 1
ATOM 1399 N N . GLU A 1 176 ? -12.015 -1.894 34.248 1.00 90.19 176 GLU A N 1
ATOM 1400 C CA . GLU A 1 176 ? -10.722 -1.623 33.620 1.00 90.19 176 GLU A CA 1
ATOM 1401 C C . GLU A 1 176 ? -10.653 -2.225 32.211 1.00 90.19 176 GLU A C 1
ATOM 1403 O O . GLU A 1 176 ? -11.293 -3.227 31.908 1.00 90.19 176 GLU A O 1
ATOM 1408 N N . ILE A 1 177 ? -9.875 -1.586 31.339 1.00 90.81 177 ILE A N 1
ATOM 1409 C CA . ILE A 1 177 ? -9.601 -2.037 29.968 1.00 90.81 177 ILE A CA 1
ATOM 1410 C C . ILE A 1 177 ? -8.384 -2.986 30.012 1.00 90.81 177 ILE A C 1
ATOM 1412 O O . ILE A 1 177 ? -7.429 -2.668 30.725 1.00 90.81 177 ILE A O 1
ATOM 1416 N N . PRO A 1 178 ? -8.345 -4.088 29.236 1.00 94.50 178 PRO A N 1
ATOM 1417 C CA . PRO A 1 178 ? -9.302 -4.481 28.201 1.00 94.50 178 PRO A CA 1
ATOM 1418 C C . PRO A 1 178 ? -10.483 -5.293 28.734 1.00 94.50 178 PRO A C 1
ATOM 1420 O O . PRO A 1 178 ? -10.323 -6.139 29.611 1.00 94.50 178 PRO A O 1
ATOM 1423 N N . PHE A 1 179 ? -11.660 -5.073 28.153 1.00 94.00 179 PHE A N 1
ATOM 1424 C CA . PHE A 1 179 ? -12.858 -5.847 28.471 1.00 94.00 179 PHE A CA 1
ATOM 1425 C C . PHE A 1 179 ? -13.700 -6.118 27.224 1.00 94.00 179 PHE A C 1
ATOM 1427 O O . PHE A 1 179 ? -13.600 -5.432 26.205 1.00 94.00 179 PHE A O 1
ATOM 1434 N N . ILE A 1 180 ? -14.561 -7.123 27.340 1.00 93.88 180 ILE A N 1
ATOM 1435 C CA . ILE A 1 180 ? -15.620 -7.419 26.380 1.00 93.88 180 ILE A CA 1
ATOM 1436 C C . ILE A 1 180 ? -16.957 -7.397 27.113 1.00 93.88 180 ILE A C 1
ATOM 1438 O O . ILE A 1 180 ? -17.044 -7.786 28.278 1.00 93.88 180 ILE A O 1
ATOM 1442 N N . VAL A 1 181 ? -17.997 -6.927 26.438 1.00 93.38 181 VAL A N 1
ATOM 1443 C CA . VAL A 1 181 ? -19.363 -6.895 26.956 1.00 93.38 181 VAL A CA 1
ATOM 1444 C C . VAL A 1 181 ? -20.202 -7.847 26.131 1.00 93.38 181 VAL A C 1
ATOM 1446 O O . VAL A 1 181 ? -20.254 -7.737 24.908 1.00 93.38 181 VAL A O 1
ATOM 1449 N N . VAL A 1 182 ? -20.894 -8.755 26.810 1.00 93.06 182 VAL A N 1
ATOM 1450 C CA . VAL A 1 182 ? -21.932 -9.577 26.194 1.00 93.06 182 VAL A CA 1
ATOM 1451 C C . VAL A 1 182 ? -23.281 -8.973 26.562 1.00 93.06 182 VAL A C 1
ATOM 1453 O O . VAL A 1 182 ? -23.642 -8.896 27.735 1.00 93.06 182 VAL A O 1
ATOM 1456 N N . ARG A 1 183 ? -24.007 -8.486 25.559 1.00 92.12 183 ARG A N 1
ATOM 1457 C CA . ARG A 1 183 ? -25.310 -7.836 25.698 1.00 92.12 183 ARG A CA 1
ATOM 1458 C C . ARG A 1 183 ? -26.395 -8.787 25.214 1.00 92.12 183 ARG A C 1
ATOM 1460 O O . ARG A 1 183 ? -26.317 -9.280 24.094 1.00 92.12 183 ARG A O 1
ATOM 1467 N N . THR A 1 184 ? -27.426 -8.992 26.021 1.00 94.69 184 THR A N 1
ATOM 1468 C CA . THR A 1 184 ? -28.598 -9.795 25.653 1.00 94.69 184 THR A CA 1
ATOM 1469 C C . THR A 1 184 ? -29.893 -9.087 26.053 1.00 94.69 184 THR A C 1
ATOM 1471 O O . THR A 1 184 ? -29.854 -8.051 26.724 1.00 94.69 184 THR A O 1
ATOM 1474 N N . GLY A 1 185 ? -31.039 -9.599 25.598 1.00 92.94 185 GLY A N 1
ATOM 1475 C CA . GLY A 1 185 ? -32.354 -9.087 25.976 1.00 92.94 185 GLY A CA 1
ATOM 1476 C C . GLY A 1 185 ? -32.610 -9.195 27.488 1.00 92.94 185 GLY A C 1
ATOM 1477 O O . GLY A 1 185 ? -32.095 -10.099 28.141 1.00 92.94 185 GLY A O 1
ATOM 1478 N N . PRO A 1 186 ? -33.427 -8.301 28.077 1.00 91.62 186 PRO A N 1
ATOM 1479 C CA . PRO A 1 186 ? -33.671 -8.285 29.523 1.00 91.62 186 PRO A CA 1
ATOM 1480 C C . PRO A 1 186 ? -34.431 -9.518 30.039 1.00 91.62 186 PRO A C 1
ATOM 1482 O O . PRO A 1 186 ? -34.475 -9.741 31.244 1.00 91.62 186 PRO A O 1
ATOM 1485 N N . SER A 1 187 ? -35.057 -10.289 29.146 1.00 90.62 187 SER A N 1
ATOM 1486 C CA . SER A 1 187 ? -35.818 -11.503 29.458 1.00 90.62 187 SER A CA 1
ATOM 1487 C C . SER A 1 187 ? -35.096 -12.800 29.083 1.00 90.62 187 SER A C 1
ATOM 1489 O O . SER A 1 187 ? -35.696 -13.859 29.219 1.00 90.62 187 SER A O 1
ATOM 1491 N N . THR A 1 188 ? -33.864 -12.724 28.574 1.00 92.06 188 THR A N 1
ATOM 1492 C CA . THR A 1 188 ? -33.080 -13.895 28.159 1.00 92.06 188 THR A CA 1
ATOM 1493 C C . THR A 1 188 ? -32.583 -14.655 29.390 1.00 92.06 188 THR A C 1
ATOM 1495 O O . THR A 1 188 ? -31.939 -14.063 30.260 1.00 92.06 188 THR A O 1
ATOM 1498 N N . GLY A 1 189 ? -32.853 -15.956 29.460 1.00 89.56 189 GLY A N 1
ATOM 1499 C CA . GLY A 1 189 ? -32.224 -16.868 30.409 1.00 89.56 189 GLY A CA 1
ATOM 1500 C C . GLY A 1 189 ? -30.750 -17.081 30.061 1.00 89.56 189 GLY A C 1
ATOM 1501 O O . GLY A 1 189 ? -30.407 -17.352 28.909 1.00 89.56 189 GLY A O 1
ATOM 1502 N N . ILE A 1 190 ? -29.874 -16.927 31.055 1.00 92.75 190 ILE A N 1
ATOM 1503 C CA . ILE A 1 190 ? -28.426 -17.103 30.904 1.00 92.75 190 ILE A CA 1
ATOM 1504 C C . ILE A 1 190 ? -27.985 -18.217 31.846 1.00 92.75 190 ILE A C 1
ATOM 1506 O O . ILE A 1 190 ? -27.986 -18.024 33.064 1.00 92.75 190 ILE A O 1
ATOM 1510 N N . ASP A 1 191 ? -27.559 -19.341 31.278 1.00 89.75 191 ASP A N 1
ATOM 1511 C CA . ASP A 1 191 ? -26.903 -20.404 32.031 1.00 89.75 191 ASP A CA 1
ATOM 1512 C C . ASP A 1 191 ? -25.387 -20.208 31.948 1.00 89.75 191 ASP A C 1
ATOM 1514 O O . ASP A 1 191 ? -24.809 -20.093 30.863 1.00 89.75 191 ASP A O 1
ATOM 1518 N N . LEU A 1 192 ? -24.748 -20.126 33.114 1.00 89.88 192 LEU A N 1
ATOM 1519 C CA . LEU A 1 192 ? -23.319 -19.875 33.257 1.00 89.88 192 LEU A CA 1
ATOM 1520 C C . LEU A 1 192 ? -22.641 -21.089 33.884 1.00 89.88 192 LEU A C 1
ATOM 1522 O O . LEU A 1 192 ? -22.881 -21.403 35.051 1.00 89.88 192 LEU A O 1
ATOM 1526 N N . GLU A 1 193 ? -21.729 -21.706 33.144 1.00 88.81 193 GLU A N 1
ATOM 1527 C CA . GLU A 1 193 ? -20.857 -22.757 33.661 1.00 88.81 193 GLU A CA 1
ATOM 1528 C C . GLU A 1 193 ? -19.416 -22.249 33.675 1.00 88.81 193 GLU A C 1
ATOM 1530 O O . GLU A 1 193 ? -18.840 -21.919 32.638 1.00 88.81 193 GLU A O 1
ATOM 1535 N N . VAL A 1 194 ? -18.830 -22.156 34.867 1.00 89.00 194 VAL A N 1
ATOM 1536 C CA . VAL A 1 194 ? -17.430 -21.759 35.048 1.00 89.00 194 VAL A CA 1
ATOM 1537 C C . VAL A 1 194 ? -16.621 -23.011 35.343 1.00 89.00 194 VAL A C 1
ATOM 1539 O O . VAL A 1 194 ? -16.909 -23.722 36.308 1.00 89.00 194 VAL A O 1
ATOM 1542 N N . GLU A 1 195 ? -15.608 -23.282 34.523 1.00 90.25 195 GLU A N 1
ATOM 1543 C CA . GLU A 1 195 ? -14.702 -24.400 34.757 1.00 90.25 195 GLU A CA 1
ATOM 1544 C C . GLU A 1 195 ? -13.923 -24.191 36.064 1.00 90.25 195 GLU A C 1
ATOM 1546 O O . GLU A 1 195 ? -13.518 -23.074 36.403 1.00 90.25 195 GLU A O 1
ATOM 1551 N N . THR A 1 196 ? -13.705 -25.276 36.811 1.00 76.94 196 THR A N 1
ATOM 1552 C CA . THR A 1 196 ? -12.990 -25.272 38.094 1.00 76.94 196 THR A CA 1
ATOM 1553 C C . THR A 1 196 ? -11.516 -24.905 37.883 1.00 76.94 196 THR A C 1
ATOM 1555 O O . THR A 1 196 ? -10.658 -25.765 37.727 1.00 76.94 196 THR A O 1
ATOM 1558 N N . GLY A 1 197 ? -11.228 -23.608 37.841 1.00 78.69 197 GLY A N 1
ATOM 1559 C CA . GLY A 1 197 ? -9.924 -23.053 37.466 1.00 78.69 197 GLY A CA 1
ATOM 1560 C C . GLY A 1 197 ? -10.028 -21.668 36.827 1.00 78.69 197 GLY A C 1
ATOM 1561 O O . GLY A 1 197 ? -9.053 -20.924 36.830 1.00 78.69 197 GLY A O 1
ATOM 1562 N N . GLY A 1 198 ? -11.217 -21.290 36.341 1.00 81.06 198 GLY A N 1
ATOM 1563 C CA . GLY A 1 198 ? -11.475 -19.974 35.750 1.00 81.06 198 GLY A CA 1
ATOM 1564 C C . GLY A 1 198 ? -10.846 -19.771 34.369 1.00 81.06 198 GLY A C 1
ATOM 1565 O O . GLY A 1 198 ? -10.851 -18.651 33.868 1.00 81.06 198 GLY A O 1
ATOM 1566 N N . GLU A 1 199 ? -10.303 -20.828 33.759 1.00 83.88 199 GLU A N 1
ATOM 1567 C CA . GLU A 1 199 ? -9.696 -20.774 32.424 1.00 83.88 199 GLU A CA 1
ATOM 1568 C C . GLU A 1 199 ? -10.746 -20.778 31.308 1.00 83.88 199 GLU A C 1
ATOM 1570 O O . GLU A 1 199 ? -10.535 -20.159 30.264 1.00 83.88 199 GLU A O 1
ATOM 1575 N N . ALA A 1 200 ? -11.898 -21.410 31.544 1.00 86.69 200 ALA A N 1
ATOM 1576 C CA . ALA A 1 200 ? -13.020 -21.409 30.622 1.00 86.69 200 ALA A CA 1
ATOM 1577 C C . ALA A 1 200 ? -14.328 -21.029 31.319 1.00 86.69 200 ALA A C 1
ATOM 1579 O O . ALA A 1 200 ? -14.615 -21.422 32.454 1.00 86.69 200 ALA A O 1
ATOM 1580 N N . VAL A 1 201 ? -15.140 -20.268 30.590 1.00 88.69 201 VAL A N 1
ATOM 1581 C CA . VAL A 1 201 ? -16.502 -19.909 30.973 1.00 88.69 201 VAL A CA 1
ATOM 1582 C C . VAL A 1 201 ? -17.405 -20.195 29.782 1.00 88.69 201 VAL A C 1
ATOM 1584 O O . VAL A 1 201 ? -17.158 -19.701 28.681 1.00 88.69 201 VAL A O 1
ATOM 1587 N N . CYS A 1 202 ? -18.440 -20.997 30.002 1.00 89.50 202 CYS A N 1
ATOM 1588 C CA . CYS A 1 202 ? -19.466 -21.292 29.018 1.00 89.50 202 CYS A CA 1
ATOM 1589 C C . CYS A 1 202 ? -20.730 -20.500 29.356 1.00 89.50 202 CYS A C 1
ATOM 1591 O O . CYS A 1 202 ? -21.195 -20.514 30.496 1.00 89.50 202 CYS A O 1
ATOM 1593 N N . PHE A 1 203 ? -21.273 -19.815 28.353 1.00 90.38 203 PHE A N 1
ATOM 1594 C CA . PHE A 1 203 ? -22.542 -19.107 28.449 1.00 90.38 203 PHE A CA 1
ATOM 1595 C C . PHE A 1 203 ? -23.531 -19.760 27.486 1.00 90.38 203 PHE A C 1
ATOM 1597 O O . PHE A 1 203 ? -23.281 -19.782 26.277 1.00 90.38 203 PHE A O 1
ATOM 1604 N N . ALA A 1 204 ? -24.652 -20.257 28.001 1.00 90.75 204 ALA A N 1
ATOM 1605 C CA . ALA A 1 204 ? -25.787 -20.650 27.181 1.00 90.75 204 ALA A CA 1
ATOM 1606 C C . ALA A 1 204 ? -26.870 -19.571 27.286 1.00 90.75 204 ALA A C 1
ATOM 1608 O O . ALA A 1 204 ? -27.288 -19.195 28.379 1.00 90.75 204 ALA A O 1
ATOM 1609 N N . PHE A 1 205 ? -27.292 -19.060 26.133 1.00 93.31 205 PHE A N 1
ATOM 1610 C CA . PHE A 1 205 ? -28.352 -18.065 26.018 1.00 93.31 205 PHE A CA 1
ATOM 1611 C C . PHE A 1 205 ? -29.551 -18.711 25.329 1.00 93.31 205 PHE A C 1
ATOM 1613 O O . PHE A 1 205 ? -29.384 -19.406 24.324 1.00 93.31 205 PHE A O 1
ATOM 1620 N N . ASP A 1 206 ? -30.752 -18.463 25.841 1.00 93.00 206 ASP A N 1
ATOM 1621 C CA . ASP A 1 206 ? -32.000 -18.924 25.219 1.00 93.00 206 ASP A CA 1
ATOM 1622 C C . ASP A 1 206 ? -32.482 -18.025 24.059 1.00 93.00 206 ASP A C 1
ATOM 1624 O O . ASP A 1 206 ? -33.402 -18.394 23.327 1.00 93.00 206 ASP A O 1
ATOM 1628 N N . ASP A 1 207 ? -31.826 -16.878 23.846 1.00 92.50 207 ASP A N 1
ATOM 1629 C CA . ASP A 1 207 ? -32.090 -15.916 22.771 1.00 92.50 207 ASP A CA 1
ATOM 1630 C C . ASP A 1 207 ? -30.783 -15.264 22.258 1.00 92.50 207 ASP A C 1
ATOM 1632 O O . ASP A 1 207 ? -29.669 -15.588 22.677 1.00 92.50 207 ASP A O 1
ATOM 1636 N N . LYS A 1 208 ? -30.902 -14.345 21.295 1.00 93.62 208 LYS A N 1
ATOM 1637 C CA . LYS A 1 208 ? -29.790 -13.649 20.642 1.00 93.62 208 LYS A CA 1
ATOM 1638 C C . LYS A 1 208 ? -29.004 -12.771 21.615 1.00 93.62 208 LYS A C 1
ATOM 1640 O O . LYS A 1 208 ? -29.571 -11.968 22.350 1.00 93.62 208 LYS A O 1
ATOM 1645 N N . PHE A 1 209 ? -27.683 -12.814 21.476 1.00 94.00 209 PHE A N 1
ATOM 1646 C CA . PHE A 1 209 ? -26.746 -11.946 22.182 1.00 94.00 209 PHE A CA 1
ATOM 1647 C C . PHE A 1 209 ? -25.814 -11.213 21.205 1.00 94.00 209 PHE A C 1
ATOM 1649 O O . PHE A 1 209 ? -25.639 -11.607 20.049 1.00 94.00 209 PHE A O 1
ATOM 1656 N N . HIS A 1 210 ? -25.192 -10.142 21.687 1.00 93.75 210 HIS A N 1
ATOM 1657 C CA . HIS A 1 210 ? -24.191 -9.350 20.983 1.00 93.75 210 HIS A CA 1
ATOM 1658 C C . HIS A 1 210 ? -22.919 -9.257 21.818 1.00 93.75 210 HIS A C 1
ATOM 1660 O O . HIS A 1 210 ? -22.991 -9.079 23.031 1.00 93.75 210 HIS A O 1
ATOM 1666 N N . ILE A 1 211 ? -21.761 -9.343 21.168 1.00 94.44 211 ILE A N 1
ATOM 1667 C CA . ILE A 1 211 ? -20.462 -9.132 21.809 1.00 94.44 211 ILE A CA 1
ATOM 1668 C C . ILE A 1 211 ? -19.912 -7.799 21.315 1.00 94.44 211 ILE A C 1
ATOM 1670 O O . ILE A 1 211 ? -19.786 -7.588 20.109 1.00 94.44 211 ILE A O 1
ATOM 1674 N N . GLU A 1 212 ? -19.589 -6.913 22.246 1.00 94.88 212 GLU A N 1
ATOM 1675 C CA . GLU A 1 212 ? -18.976 -5.616 21.980 1.00 94.88 212 GLU A CA 1
ATOM 1676 C C . GLU A 1 212 ? -17.634 -5.537 22.708 1.00 94.88 212 GLU A C 1
ATOM 1678 O O . GLU A 1 212 ? -17.529 -5.890 23.882 1.00 94.88 212 GLU A O 1
ATOM 1683 N N . ASP A 1 213 ? -16.595 -5.080 22.015 1.00 93.94 213 ASP A N 1
ATOM 1684 C CA . ASP A 1 213 ? -15.296 -4.808 22.623 1.00 93.94 213 ASP A CA 1
ATOM 1685 C C . ASP A 1 213 ? -15.269 -3.425 23.292 1.00 93.94 213 ASP A C 1
ATOM 1687 O O . ASP A 1 213 ? -16.117 -2.557 23.046 1.00 93.94 213 ASP A O 1
ATOM 1691 N N . ASP A 1 214 ? -14.264 -3.203 24.138 1.00 93.06 214 ASP A N 1
ATOM 1692 C CA . ASP A 1 214 ? -14.028 -1.912 24.789 1.00 93.06 214 ASP A CA 1
ATOM 1693 C C . ASP A 1 214 ? -14.007 -0.730 23.798 1.00 93.06 214 ASP A C 1
ATOM 1695 O O . ASP A 1 214 ? -14.515 0.353 24.104 1.00 93.06 214 ASP A O 1
ATOM 1699 N N . GLN A 1 215 ? -13.497 -0.927 22.580 1.00 91.12 215 GLN A N 1
ATOM 1700 C CA . GLN A 1 215 ? -13.436 0.103 21.549 1.00 91.12 215 GLN A CA 1
ATOM 1701 C C . GLN A 1 215 ? -14.808 0.482 21.015 1.00 91.12 215 GLN A C 1
ATOM 1703 O O . GLN A 1 215 ? -15.084 1.673 20.858 1.00 91.12 215 GLN A O 1
ATOM 1708 N N . SER A 1 216 ? -15.667 -0.497 20.739 1.00 90.88 216 SER A N 1
ATOM 1709 C CA . SER A 1 216 ? -17.037 -0.257 20.285 1.00 90.88 216 SER A CA 1
ATOM 1710 C C . SER A 1 216 ? -17.827 0.507 21.341 1.00 90.88 216 SER A C 1
ATOM 1712 O O . SER A 1 216 ? -18.497 1.488 21.014 1.00 90.88 216 SER A O 1
ATOM 1714 N N . ILE A 1 217 ? -17.663 0.150 22.618 1.00 92.38 217 ILE A N 1
ATOM 1715 C CA . ILE A 1 217 ? -18.257 0.894 23.735 1.00 92.38 217 ILE A CA 1
ATOM 1716 C C . ILE A 1 217 ? -17.706 2.322 23.794 1.00 92.38 217 ILE A C 1
ATOM 1718 O O . ILE A 1 217 ? -18.469 3.282 23.878 1.00 92.38 217 ILE A O 1
ATOM 1722 N N . MET A 1 218 ? -16.390 2.509 23.676 1.00 91.25 218 MET A N 1
ATOM 1723 C CA . MET A 1 218 ? -15.783 3.843 23.649 1.00 91.25 218 MET A CA 1
ATOM 1724 C C . MET A 1 218 ? -16.267 4.699 22.462 1.00 91.25 218 MET A C 1
ATOM 1726 O O . MET A 1 218 ? -16.375 5.921 22.605 1.00 91.25 218 MET A O 1
ATOM 1730 N N . ARG A 1 219 ? -16.587 4.093 21.308 1.00 91.00 219 ARG A N 1
ATOM 1731 C CA . ARG A 1 219 ? -17.232 4.780 20.170 1.00 91.00 219 ARG A CA 1
ATOM 1732 C C . ARG A 1 219 ? -18.650 5.214 20.521 1.00 91.00 219 ARG A C 1
ATOM 1734 O O . ARG A 1 219 ? -18.968 6.383 20.330 1.00 91.00 219 ARG A O 1
ATOM 1741 N N . GLN A 1 220 ? -19.459 4.321 21.095 1.00 90.38 220 GLN A N 1
ATOM 1742 C CA . GLN A 1 220 ? -20.822 4.637 21.548 1.00 90.38 220 GLN A CA 1
ATOM 1743 C C . GLN A 1 220 ? -20.837 5.744 22.618 1.00 90.38 220 GLN A C 1
ATOM 1745 O O . GLN A 1 220 ? -21.744 6.570 22.642 1.00 90.38 220 GLN A O 1
ATOM 1750 N N . LEU A 1 221 ? -19.805 5.805 23.465 1.00 90.19 221 LEU A N 1
ATOM 1751 C CA . LEU A 1 221 ? -19.620 6.851 24.477 1.00 90.19 221 LEU A CA 1
ATOM 1752 C C . LEU A 1 221 ? -19.093 8.187 23.913 1.00 90.19 221 LEU A C 1
ATOM 1754 O O . LEU A 1 221 ? -18.895 9.131 24.677 1.00 90.19 221 LEU A O 1
ATOM 1758 N N . GLY A 1 222 ? -18.845 8.283 22.603 1.00 90.12 222 GLY A N 1
ATOM 1759 C CA . GLY A 1 222 ? -18.424 9.522 21.945 1.00 90.12 222 GLY A CA 1
ATOM 1760 C C . GLY A 1 222 ? -16.949 9.890 22.139 1.00 90.12 222 GLY A C 1
ATOM 1761 O O . GLY A 1 222 ? -16.571 11.040 21.927 1.00 90.12 222 GLY A O 1
ATOM 1762 N N . PHE A 1 223 ? -16.082 8.947 22.532 1.00 88.94 223 PHE A N 1
ATOM 1763 C CA . PHE A 1 223 ? -14.640 9.222 22.656 1.00 88.94 223 PHE A CA 1
ATOM 1764 C C . PHE A 1 223 ? -13.898 9.211 21.316 1.00 88.94 223 PHE A C 1
ATOM 1766 O O . PHE A 1 223 ? -12.768 9.709 21.231 1.00 88.94 223 PHE A O 1
ATOM 1773 N N . PHE A 1 224 ? -14.517 8.656 20.276 1.00 88.00 224 PHE A N 1
ATOM 1774 C CA . PHE A 1 224 ? -14.007 8.680 18.911 1.00 88.00 224 PHE A CA 1
ATOM 1775 C C . PHE A 1 224 ? -14.602 9.862 18.155 1.00 88.00 224 PHE A C 1
ATOM 1777 O O . PHE A 1 224 ? -15.801 10.105 18.217 1.00 88.00 224 PHE A O 1
ATOM 1784 N N . ASP A 1 225 ? -13.751 10.577 17.426 1.00 78.44 225 ASP A N 1
ATOM 1785 C CA . ASP A 1 225 ? -14.188 11.664 16.561 1.00 78.44 225 ASP A CA 1
ATOM 1786 C C . ASP A 1 225 ? -14.413 11.097 15.154 1.00 78.44 225 ASP A C 1
ATOM 1788 O O . ASP A 1 225 ? -13.471 10.634 14.504 1.00 78.44 225 ASP A O 1
ATOM 1792 N N . GLU A 1 226 ? -15.664 11.063 14.701 1.00 65.25 226 GLU A N 1
ATOM 1793 C CA . GLU A 1 226 ? -16.001 10.595 13.352 1.00 65.25 226 GLU A CA 1
ATOM 1794 C C . GLU A 1 226 ? -15.542 11.585 12.270 1.00 65.25 226 GLU A C 1
ATOM 1796 O O . GLU A 1 226 ? -15.318 11.189 11.125 1.00 65.25 226 GLU A O 1
ATOM 1801 N N . SER A 1 227 ? -15.329 12.858 12.624 1.00 59.03 227 SER A N 1
ATOM 1802 C CA . SER A 1 227 ? -14.905 13.894 11.676 1.00 59.03 227 SER A CA 1
ATOM 1803 C C . SER A 1 227 ? -13.424 13.787 11.283 1.00 59.03 227 SER A C 1
ATOM 1805 O O . SER A 1 227 ? -13.048 14.198 10.184 1.00 59.03 227 SER A O 1
ATOM 1807 N N . GLU A 1 228 ? -12.598 13.148 12.118 1.00 56.22 228 GLU A N 1
ATOM 1808 C CA . GLU A 1 228 ? -11.162 12.936 11.877 1.00 56.22 228 GLU A CA 1
ATOM 1809 C C . GLU A 1 228 ? -10.857 11.690 11.020 1.00 56.22 228 GLU A C 1
ATOM 1811 O O . GLU A 1 228 ? -9.711 11.475 10.630 1.00 56.22 228 GLU A O 1
ATOM 1816 N N . GLN A 1 229 ? -11.856 10.853 10.708 1.00 50.66 229 GLN A N 1
ATOM 1817 C CA . GLN A 1 229 ? -11.664 9.643 9.892 1.00 50.66 229 GLN A CA 1
ATOM 1818 C C . GLN A 1 229 ? -11.610 9.917 8.390 1.00 50.66 229 GLN A C 1
ATOM 1820 O O . GLN A 1 229 ? -11.378 8.993 7.610 1.00 50.66 229 GLN A O 1
ATOM 1825 N N . ARG A 1 230 ? -11.816 11.164 7.954 1.00 42.81 230 ARG A N 1
ATOM 1826 C CA . ARG A 1 230 ? -11.590 11.527 6.560 1.00 42.81 230 ARG A CA 1
ATOM 1827 C C . ARG A 1 230 ? -10.071 11.587 6.378 1.00 42.81 230 ARG A C 1
ATOM 1829 O O . ARG A 1 230 ? -9.470 12.524 6.902 1.00 42.81 230 ARG A O 1
ATOM 1836 N N . PRO A 1 231 ? -9.425 10.617 5.695 1.00 44.41 231 PRO A N 1
ATOM 1837 C CA . PRO A 1 231 ? -8.024 10.793 5.365 1.00 44.41 231 PRO A CA 1
ATOM 1838 C C . PRO A 1 231 ? -7.960 12.106 4.601 1.00 44.41 231 PRO A C 1
ATOM 1840 O O . PRO A 1 231 ? -8.698 12.285 3.625 1.00 44.41 231 PRO A O 1
ATOM 1843 N N . GLU A 1 232 ? -7.154 13.046 5.091 1.00 43.12 232 GLU A N 1
ATOM 1844 C CA . GLU A 1 232 ? -6.783 14.209 4.306 1.00 43.12 232 GLU A CA 1
ATOM 1845 C C . GLU A 1 232 ? -6.434 13.671 2.926 1.00 43.12 232 GLU A C 1
ATOM 1847 O O . GLU A 1 232 ? -5.550 12.819 2.782 1.00 43.12 232 GLU A O 1
ATOM 1852 N N . GLN A 1 233 ? -7.232 14.059 1.929 1.00 41.03 233 GLN A N 1
ATOM 1853 C CA . GLN A 1 233 ? -6.914 13.757 0.551 1.00 41.03 233 GLN A CA 1
ATOM 1854 C C . GLN A 1 233 ? -5.513 14.314 0.375 1.00 41.03 233 GLN A C 1
ATOM 1856 O O . GLN A 1 233 ? -5.333 15.528 0.435 1.00 41.03 233 GLN A O 1
ATOM 1861 N N . GLN A 1 234 ? -4.527 13.421 0.260 1.00 41.78 234 GLN A N 1
ATOM 1862 C CA . GLN A 1 234 ? -3.176 13.774 -0.127 1.00 41.78 234 GLN A CA 1
ATOM 1863 C C . GLN A 1 234 ? -3.343 14.538 -1.435 1.00 41.78 234 GLN A C 1
ATOM 1865 O O . GLN A 1 234 ? -3.589 13.946 -2.488 1.00 41.78 234 GLN A O 1
ATOM 1870 N N . THR A 1 235 ? -3.321 15.867 -1.337 1.00 36.72 235 THR A N 1
ATOM 1871 C CA . THR A 1 235 ? -3.272 16.756 -2.480 1.00 36.72 235 THR A CA 1
ATOM 1872 C C . THR A 1 235 ? -2.087 16.272 -3.288 1.00 36.72 235 THR A C 1
ATOM 1874 O O . THR A 1 235 ? -1.009 16.024 -2.745 1.00 36.72 235 THR A O 1
ATOM 1877 N N . GLY A 1 236 ? -2.368 15.957 -4.551 1.00 31.56 236 GLY A N 1
ATOM 1878 C CA . GLY A 1 236 ? -1.503 15.125 -5.365 1.00 31.56 236 GLY A CA 1
ATOM 1879 C C . GLY A 1 236 ? -0.046 15.544 -5.247 1.00 31.56 236 GLY A C 1
ATOM 1880 O O . GLY A 1 236 ? 0.283 16.722 -5.392 1.00 31.56 236 GLY A O 1
ATOM 1881 N N . PHE A 1 237 ? 0.826 14.559 -5.043 1.00 34.00 237 PHE A N 1
ATOM 1882 C CA . PHE A 1 237 ? 2.203 14.695 -5.478 1.00 34.00 237 PHE A CA 1
ATOM 1883 C C . PHE A 1 237 ? 2.148 14.945 -6.986 1.00 34.00 237 PHE A C 1
ATOM 1885 O O . PHE A 1 237 ? 2.051 14.020 -7.792 1.00 34.00 237 PHE A O 1
ATOM 1892 N N . LYS A 1 238 ? 2.118 16.225 -7.369 1.00 34.31 238 LYS A N 1
ATOM 1893 C CA . LYS A 1 238 ? 2.487 16.634 -8.713 1.00 34.31 238 LYS A CA 1
ATOM 1894 C C . LYS A 1 238 ? 3.910 16.133 -8.888 1.00 34.31 238 LYS A C 1
ATOM 1896 O O . LYS A 1 238 ? 4.774 16.428 -8.066 1.00 34.31 238 LYS A O 1
ATOM 1901 N N . ASN A 1 239 ? 4.118 15.343 -9.934 1.00 35.62 239 ASN A N 1
ATOM 1902 C CA . ASN A 1 239 ? 5.437 14.984 -10.428 1.00 35.62 239 ASN A CA 1
ATOM 1903 C C . ASN A 1 239 ? 6.128 16.261 -10.933 1.00 35.62 239 ASN A C 1
ATOM 1905 O O . ASN A 1 239 ? 6.255 16.467 -12.134 1.00 35.62 239 ASN A O 1
ATOM 1909 N N . GLU A 1 240 ? 6.526 17.151 -10.032 1.00 34.25 240 GLU A N 1
ATOM 1910 C CA . GLU A 1 240 ? 7.634 18.049 -10.296 1.00 34.25 240 GLU A CA 1
ATOM 1911 C C . GLU A 1 240 ? 8.881 17.321 -9.828 1.00 34.25 240 GLU A C 1
ATOM 1913 O O . GLU A 1 240 ? 8.958 16.832 -8.701 1.00 34.25 240 GLU A O 1
ATOM 1918 N N . ALA A 1 241 ? 9.828 17.178 -10.749 1.00 38.81 241 ALA A N 1
ATOM 1919 C CA . ALA A 1 241 ? 11.151 16.670 -10.470 1.00 38.81 241 ALA A CA 1
ATOM 1920 C C . ALA A 1 241 ? 11.812 17.587 -9.434 1.00 38.81 241 ALA A C 1
ATOM 1922 O O . ALA A 1 241 ? 12.474 18.562 -9.780 1.00 38.81 241 ALA A O 1
ATOM 1923 N N . VAL A 1 242 ? 11.621 17.281 -8.152 1.00 35.81 242 VAL A N 1
ATOM 1924 C CA . VAL A 1 242 ? 12.444 17.846 -7.093 1.00 35.81 242 VAL A CA 1
ATOM 1925 C C . VAL A 1 242 ? 13.771 17.113 -7.191 1.00 35.81 242 VAL A C 1
ATOM 1927 O O . VAL A 1 242 ? 13.941 15.999 -6.694 1.00 35.81 242 VAL A O 1
ATOM 1930 N N . LEU A 1 243 ? 14.684 17.726 -7.939 1.00 32.62 243 LEU A N 1
ATOM 1931 C CA . LEU A 1 243 ? 16.109 17.472 -7.857 1.00 32.62 243 LEU A CA 1
ATOM 1932 C C . LEU A 1 243 ? 16.482 17.597 -6.375 1.00 32.62 243 LEU A C 1
ATOM 1934 O O . LEU A 1 243 ? 16.549 18.701 -5.840 1.00 32.62 243 LEU A O 1
ATOM 1938 N N . PHE A 1 244 ? 16.623 16.462 -5.689 1.00 31.23 244 PHE A N 1
ATOM 1939 C CA . PHE A 1 244 ? 17.198 16.441 -4.353 1.00 31.23 244 PHE A CA 1
ATOM 1940 C C . PHE A 1 244 ? 18.632 16.931 -4.494 1.00 31.23 244 PHE A C 1
ATOM 1942 O O . PHE A 1 244 ? 19.485 16.232 -5.042 1.00 31.23 244 PHE A O 1
ATOM 1949 N N . ASP A 1 245 ? 18.863 18.157 -4.039 1.00 30.00 245 ASP A N 1
ATOM 1950 C CA . ASP A 1 245 ? 20.193 18.714 -3.891 1.00 30.00 245 ASP A CA 1
ATOM 1951 C C . ASP A 1 245 ? 20.921 17.846 -2.855 1.00 30.00 245 ASP A C 1
ATOM 1953 O O . ASP A 1 245 ? 20.628 17.869 -1.656 1.00 30.00 245 ASP A O 1
ATOM 1957 N N . LEU A 1 246 ? 21.799 16.971 -3.346 1.00 35.53 246 LEU A N 1
ATOM 1958 C CA . LEU A 1 246 ? 22.677 16.134 -2.537 1.00 35.53 246 LEU A CA 1
ATOM 1959 C C . LEU A 1 246 ? 23.740 17.037 -1.904 1.00 35.53 246 LEU A C 1
ATOM 1961 O O . LEU A 1 246 ? 24.875 17.113 -2.373 1.00 35.53 246 LEU A O 1
ATOM 1965 N N . ALA A 1 247 ? 23.375 17.723 -0.822 1.00 32.97 247 ALA A N 1
ATOM 1966 C CA . ALA A 1 247 ? 24.353 18.319 0.076 1.00 32.97 247 ALA A CA 1
ATOM 1967 C C . ALA A 1 247 ? 25.086 17.204 0.858 1.00 32.97 247 ALA A C 1
ATOM 1969 O O . ALA A 1 247 ? 24.465 16.198 1.223 1.00 32.97 247 ALA A O 1
ATOM 1970 N N . PRO A 1 248 ? 26.401 17.335 1.116 1.00 34.66 248 PRO A N 1
ATOM 1971 C CA . PRO A 1 248 ? 27.210 16.242 1.632 1.00 34.66 248 PRO A CA 1
ATOM 1972 C C . PRO A 1 248 ? 26.858 15.922 3.084 1.00 34.66 248 PRO A C 1
ATOM 1974 O O . PRO A 1 248 ? 26.711 16.806 3.926 1.00 34.66 248 PRO A O 1
ATOM 1977 N N . ALA A 1 249 ? 26.778 14.625 3.365 1.00 41.09 249 ALA A N 1
ATOM 1978 C CA . ALA A 1 249 ? 26.528 14.044 4.671 1.00 41.09 249 ALA A CA 1
ATOM 1979 C C . ALA A 1 249 ? 27.503 14.555 5.745 1.00 41.09 249 ALA A C 1
ATOM 1981 O O . ALA A 1 249 ? 28.633 14.083 5.838 1.00 41.09 249 ALA A O 1
ATOM 1982 N N . GLN A 1 250 ? 27.037 15.454 6.610 1.00 38.28 250 GLN A N 1
ATOM 1983 C CA . GLN A 1 250 ? 27.565 15.637 7.960 1.00 38.28 250 GLN A CA 1
ATOM 1984 C C . GLN A 1 250 ? 26.366 15.890 8.883 1.00 38.28 250 GLN A C 1
ATOM 1986 O O . GLN A 1 250 ? 25.593 16.808 8.632 1.00 38.28 250 GLN A O 1
ATOM 1991 N N . ASN A 1 251 ? 26.211 15.054 9.920 1.00 37.03 251 ASN A N 1
ATOM 1992 C CA . ASN A 1 251 ? 25.192 15.090 10.995 1.00 37.03 251 ASN A CA 1
ATOM 1993 C C . ASN A 1 251 ? 24.044 14.055 10.960 1.00 37.03 251 ASN A C 1
ATOM 1995 O O . ASN A 1 251 ? 22.946 14.341 11.429 1.00 37.03 251 ASN A O 1
ATOM 1999 N N . PHE A 1 252 ? 24.307 12.807 10.552 1.00 33.81 252 PHE A N 1
ATOM 2000 C CA . PHE A 1 252 ? 23.513 11.654 11.024 1.00 33.81 252 PHE A CA 1
ATOM 2001 C C . PHE A 1 252 ? 24.217 10.948 12.201 1.00 33.81 252 PHE A C 1
ATOM 2003 O O . PHE A 1 252 ? 24.832 9.898 12.059 1.00 33.81 252 PHE A O 1
ATOM 2010 N N . LEU A 1 253 ? 24.107 11.549 13.385 1.00 34.31 253 LEU A N 1
ATOM 2011 C CA . LEU A 1 253 ? 24.266 10.932 14.711 1.00 34.31 253 LEU A CA 1
ATOM 2012 C C . LEU A 1 253 ? 22.964 11.316 15.439 1.00 34.31 253 LEU A C 1
ATOM 2014 O O . LEU A 1 253 ? 22.708 12.497 15.603 1.00 34.31 253 LEU A O 1
ATOM 2018 N N . SER A 1 254 ? 22.024 10.465 15.841 1.00 39.19 254 SER A N 1
ATOM 2019 C CA . SER A 1 254 ? 22.043 9.064 16.237 1.00 39.19 254 SER A CA 1
ATOM 2020 C C . SER A 1 254 ? 20.627 8.495 16.054 1.00 39.19 254 SER A C 1
ATOM 2022 O O . SER A 1 254 ? 19.654 9.032 16.579 1.00 39.19 254 SER A O 1
ATOM 2024 N N . TRP A 1 255 ? 20.486 7.400 15.315 1.00 30.70 255 TRP A N 1
ATOM 2025 C CA . TRP A 1 255 ? 19.320 6.533 15.444 1.00 30.70 255 TRP A CA 1
ATOM 2026 C C . TRP A 1 255 ? 19.618 5.625 16.639 1.00 30.70 255 TRP A C 1
ATOM 2028 O O . TRP A 1 255 ? 20.453 4.728 16.556 1.00 30.70 255 TRP A O 1
ATOM 2038 N N . ARG A 1 256 ? 19.010 5.903 17.797 1.00 33.03 256 ARG A N 1
ATOM 2039 C CA . ARG A 1 256 ? 19.027 4.945 18.907 1.00 33.03 256 ARG A CA 1
ATOM 2040 C C . ARG A 1 256 ? 18.244 3.714 18.463 1.00 33.03 256 ARG A C 1
ATOM 2042 O O . ARG A 1 256 ? 17.046 3.803 18.201 1.00 33.03 256 ARG A O 1
ATOM 2049 N N . THR A 1 257 ? 18.925 2.581 18.378 1.00 37.69 257 THR A N 1
ATOM 2050 C CA . THR A 1 257 ? 18.290 1.266 18.384 1.00 37.69 257 THR A CA 1
ATOM 2051 C C . THR A 1 257 ? 17.477 1.111 19.673 1.00 37.69 257 THR A C 1
ATOM 2053 O O . THR A 1 257 ? 17.950 1.520 20.736 1.00 37.69 257 THR A O 1
ATOM 2056 N N . PRO A 1 258 ? 16.258 0.548 19.630 1.00 32.78 258 PRO A N 1
ATOM 2057 C CA . PRO A 1 258 ? 15.588 0.116 20.846 1.00 32.78 258 PRO A CA 1
ATOM 2058 C C . PRO A 1 258 ? 16.414 -1.013 21.466 1.00 32.78 258 PRO A C 1
ATOM 2060 O O . PRO A 1 258 ? 16.721 -1.997 20.788 1.00 32.78 258 PRO A O 1
ATOM 2063 N N . GLU A 1 259 ? 16.802 -0.854 22.730 1.00 32.06 259 GLU A N 1
ATOM 2064 C CA . GLU A 1 259 ? 17.417 -1.924 23.505 1.00 32.06 259 GLU A CA 1
ATOM 2065 C C . GLU A 1 259 ? 16.499 -3.147 23.510 1.00 32.06 259 GLU A C 1
ATOM 2067 O O . GLU A 1 259 ? 15.309 -3.080 23.828 1.00 32.06 259 GLU A O 1
ATOM 2072 N N . VAL A 1 260 ? 17.079 -4.278 23.125 1.00 34.72 260 VAL A N 1
ATOM 2073 C CA . VAL A 1 260 ? 16.478 -5.596 23.259 1.00 34.72 260 VAL A CA 1
ATOM 2074 C C . VAL A 1 260 ? 16.339 -5.865 24.755 1.00 34.72 260 VAL A C 1
ATOM 2076 O O . VAL A 1 260 ? 17.342 -6.038 25.445 1.00 34.72 260 VAL A O 1
ATOM 2079 N N . PHE A 1 261 ? 15.107 -5.906 25.265 1.00 29.08 261 PHE A N 1
ATOM 2080 C CA . PHE A 1 261 ? 14.831 -6.468 26.585 1.00 29.08 261 PHE A CA 1
ATOM 2081 C C . PHE A 1 261 ? 15.308 -7.926 26.590 1.00 29.08 261 PHE A C 1
ATOM 2083 O O . PHE A 1 261 ? 14.702 -8.806 25.976 1.00 29.08 261 PHE A O 1
ATOM 2090 N N . ALA A 1 262 ? 16.430 -8.174 27.260 1.00 34.25 262 ALA A N 1
ATOM 2091 C CA . ALA A 1 262 ? 16.926 -9.508 27.536 1.00 34.25 262 ALA A CA 1
ATOM 2092 C C . ALA A 1 262 ? 15.989 -10.183 28.549 1.00 34.25 262 ALA A C 1
ATOM 2094 O O . ALA A 1 262 ? 15.986 -9.842 29.730 1.00 34.25 262 ALA A O 1
ATOM 2095 N N . SER A 1 263 ? 15.188 -11.146 28.088 1.00 35.91 263 SER A N 1
ATOM 2096 C CA . SER A 1 263 ? 14.521 -12.109 28.969 1.00 35.91 263 SER A CA 1
ATOM 2097 C C . SER A 1 263 ? 15.498 -13.251 29.304 1.00 35.91 263 SER A C 1
ATOM 2099 O O . SER A 1 263 ? 16.157 -13.766 28.393 1.00 35.91 263 SER A O 1
ATOM 2101 N N . PRO A 1 264 ? 15.631 -13.673 30.577 1.00 39.59 264 PRO A N 1
ATOM 2102 C CA . PRO A 1 264 ? 16.654 -14.615 31.028 1.00 39.59 264 PRO A CA 1
ATOM 2103 C C . PRO A 1 264 ? 16.280 -16.086 30.769 1.00 39.59 264 PRO A C 1
ATOM 2105 O O . PRO A 1 264 ? 16.330 -16.914 31.675 1.00 39.59 264 PRO A O 1
ATOM 2108 N N . ASN A 1 265 ? 15.928 -16.448 29.530 1.00 43.66 265 ASN A N 1
ATOM 2109 C CA . ASN A 1 265 ? 15.817 -17.862 29.151 1.00 43.66 265 ASN A CA 1
ATOM 2110 C C . ASN A 1 265 ? 16.155 -18.112 27.668 1.00 43.66 265 ASN A C 1
ATOM 2112 O O . ASN A 1 265 ? 15.335 -18.548 26.865 1.00 43.66 265 ASN A O 1
ATOM 2116 N N . SER A 1 266 ? 17.397 -17.809 27.283 1.00 44.25 266 SER A N 1
ATOM 2117 C CA . SER A 1 266 ? 17.886 -17.862 25.896 1.00 44.25 266 SER A CA 1
ATOM 2118 C C . SER A 1 266 ? 18.373 -19.239 25.417 1.00 44.25 266 SER A C 1
ATOM 2120 O O . SER A 1 266 ? 19.025 -19.326 24.378 1.00 44.25 266 SER A O 1
ATOM 2122 N N . LYS A 1 267 ? 18.063 -20.341 26.112 1.00 44.06 267 LYS A N 1
ATOM 2123 C CA . LYS A 1 267 ? 18.593 -21.668 25.734 1.00 44.06 267 LYS A CA 1
ATOM 2124 C C . LYS A 1 267 ? 17.754 -22.476 24.733 1.00 44.06 267 LYS A C 1
ATOM 2126 O O . LYS A 1 267 ? 18.230 -23.516 24.300 1.00 44.06 267 LYS A O 1
ATOM 2131 N N . ASN A 1 268 ? 16.584 -22.005 24.289 1.00 47.91 268 ASN A N 1
ATOM 2132 C CA . ASN A 1 268 ? 15.700 -22.796 23.407 1.00 47.91 268 ASN A CA 1
ATOM 2133 C C . ASN A 1 268 ? 15.452 -22.235 21.994 1.00 47.91 268 ASN A C 1
ATOM 2135 O O . ASN A 1 268 ? 14.688 -22.823 21.235 1.00 47.91 268 ASN A O 1
ATOM 2139 N N . LEU A 1 269 ? 16.115 -21.153 21.574 1.00 41.03 269 LEU A N 1
ATOM 2140 C CA . LEU A 1 269 ? 15.909 -20.622 20.213 1.00 41.03 269 LEU A CA 1
ATOM 2141 C C . LEU A 1 269 ? 16.684 -21.377 19.122 1.00 41.03 269 LEU A C 1
ATOM 2143 O O . LEU A 1 269 ? 16.304 -21.318 17.956 1.00 41.03 269 LEU A O 1
ATOM 2147 N N . HIS A 1 270 ? 17.728 -22.129 19.481 1.00 41.59 270 HIS A N 1
ATOM 2148 C CA . HIS A 1 270 ? 18.487 -22.920 18.506 1.00 41.59 270 HIS A CA 1
ATOM 2149 C C . HIS A 1 270 ? 17.845 -24.283 18.194 1.00 41.59 270 HIS A C 1
ATOM 2151 O O . HIS A 1 270 ? 18.054 -24.806 17.103 1.00 41.59 270 HIS A O 1
ATOM 2157 N N . SER A 1 271 ? 17.011 -24.833 19.089 1.00 47.44 271 SER A N 1
ATOM 2158 C CA . SER A 1 271 ? 16.296 -26.094 18.829 1.00 47.44 271 SER A CA 1
ATOM 2159 C C . SER A 1 271 ? 15.070 -25.901 17.931 1.00 47.44 271 SER A C 1
ATOM 2161 O O . SER A 1 271 ? 14.797 -26.745 17.082 1.00 47.44 271 SER A O 1
ATOM 2163 N N . LEU A 1 272 ? 14.381 -24.759 18.037 1.00 40.34 272 LEU A N 1
ATOM 2164 C CA . LEU A 1 272 ? 13.215 -24.443 17.201 1.00 40.34 272 LEU A CA 1
ATOM 2165 C C . LEU A 1 272 ? 13.590 -24.115 15.749 1.00 40.34 272 LEU A C 1
ATOM 2167 O O . LEU A 1 272 ? 12.844 -24.451 14.833 1.00 40.34 272 LEU A O 1
ATOM 2171 N N . TYR A 1 273 ? 14.763 -23.517 15.519 1.00 41.06 273 TYR A N 1
ATOM 2172 C CA . TYR A 1 273 ? 15.233 -23.214 14.163 1.00 41.06 273 TYR A CA 1
ATOM 2173 C C . TYR A 1 273 ? 15.726 -24.469 13.420 1.00 41.06 273 TYR A C 1
ATOM 2175 O O . TYR A 1 273 ? 15.556 -24.575 12.209 1.00 41.06 273 TYR A O 1
ATOM 2183 N N . ALA A 1 274 ? 16.268 -25.455 14.146 1.00 45.00 274 ALA A N 1
ATOM 2184 C CA . ALA A 1 274 ? 16.686 -26.738 13.577 1.00 45.00 274 ALA A CA 1
ATOM 2185 C C . ALA A 1 274 ? 15.495 -27.650 13.211 1.00 45.00 274 ALA A C 1
ATOM 2187 O O . ALA A 1 274 ? 15.569 -28.399 12.237 1.00 45.00 274 ALA A O 1
ATOM 2188 N N . ALA A 1 275 ? 14.373 -27.550 13.935 1.00 45.25 275 ALA A N 1
ATOM 2189 C CA . ALA A 1 275 ? 13.161 -28.323 13.647 1.00 45.25 275 ALA A CA 1
ATOM 2190 C C . ALA A 1 275 ? 12.451 -27.891 12.345 1.00 45.25 275 ALA A C 1
ATOM 2192 O O . ALA A 1 275 ? 11.760 -28.695 11.730 1.00 45.25 275 ALA A O 1
ATOM 2193 N N . LEU A 1 276 ? 12.661 -26.650 11.888 1.00 40.16 276 LEU A N 1
ATOM 2194 C CA . LEU A 1 276 ? 12.046 -26.092 10.673 1.00 40.16 276 LEU A CA 1
ATOM 2195 C C . LEU A 1 276 ? 12.846 -26.348 9.381 1.00 40.16 276 LEU A C 1
ATOM 2197 O O . LEU A 1 276 ? 12.402 -25.954 8.306 1.00 40.16 276 LEU A O 1
ATOM 2201 N N . GLN A 1 277 ? 14.020 -26.985 9.467 1.00 42.19 277 GLN A N 1
ATOM 2202 C CA . GLN A 1 277 ? 14.905 -27.247 8.319 1.00 42.19 277 GLN A CA 1
ATOM 2203 C C . GLN A 1 277 ? 15.119 -28.739 8.009 1.00 42.19 277 GLN A C 1
ATOM 2205 O O . GLN A 1 277 ? 15.966 -29.072 7.181 1.00 42.19 277 GLN A O 1
ATOM 2210 N N . SER A 1 278 ? 14.357 -29.650 8.622 1.00 38.16 278 SER A N 1
ATOM 2211 C CA . SER A 1 278 ? 14.438 -31.075 8.271 1.00 38.16 278 SER A CA 1
ATOM 2212 C C . SER A 1 278 ? 13.549 -31.390 7.059 1.00 38.16 278 SER A C 1
ATOM 2214 O O . SER A 1 278 ? 12.368 -31.047 7.086 1.00 38.16 278 SER A O 1
ATOM 2216 N N . PRO A 1 279 ? 14.069 -32.034 5.998 1.00 41.59 279 PRO A N 1
ATOM 2217 C CA . PRO A 1 279 ? 13.244 -32.492 4.888 1.00 41.59 279 PRO A CA 1
ATOM 2218 C C . PRO A 1 279 ? 12.365 -33.667 5.336 1.00 41.59 279 PRO A C 1
ATOM 2220 O O . PRO A 1 279 ? 12.859 -34.627 5.930 1.00 41.59 279 PRO A O 1
ATOM 2223 N N . GLU A 1 280 ? 11.065 -33.576 5.055 1.00 39.41 280 GLU A N 1
ATOM 2224 C CA . GLU A 1 280 ? 10.083 -34.636 5.284 1.00 39.41 280 GLU A CA 1
ATOM 2225 C C . GLU A 1 280 ? 10.549 -35.951 4.642 1.00 39.41 280 GLU A C 1
ATOM 2227 O O . GLU A 1 280 ? 10.763 -36.049 3.432 1.00 39.41 280 GLU A O 1
ATOM 2232 N N . VAL A 1 281 ? 10.711 -36.974 5.480 1.00 38.66 281 VAL A N 1
ATOM 2233 C CA . VAL A 1 281 ? 10.897 -38.358 5.053 1.00 38.66 281 VAL A CA 1
ATOM 2234 C C . VAL A 1 281 ? 9.550 -38.861 4.549 1.00 38.66 281 VAL A C 1
ATOM 2236 O O . VAL A 1 281 ? 8.600 -39.018 5.312 1.00 38.66 281 VAL A O 1
ATOM 2239 N N . THR A 1 282 ? 9.481 -39.136 3.251 1.00 42.47 282 THR A N 1
ATOM 2240 C CA . THR A 1 282 ? 8.412 -39.912 2.625 1.00 42.47 282 THR A CA 1
ATOM 2241 C C . THR A 1 282 ? 8.427 -41.338 3.181 1.00 42.47 282 THR A C 1
ATOM 2243 O O . THR A 1 282 ? 9.200 -42.179 2.724 1.00 42.47 282 THR A O 1
ATOM 2246 N N . GLY A 1 283 ? 7.585 -41.607 4.176 1.00 34.22 283 GLY A N 1
ATOM 2247 C CA . GLY A 1 283 ? 7.224 -42.951 4.616 1.00 34.22 283 GLY A CA 1
ATOM 2248 C C . GLY A 1 283 ? 5.885 -43.343 4.007 1.00 34.22 283 GLY A C 1
ATOM 2249 O O . GLY A 1 283 ? 4.835 -43.030 4.556 1.00 34.22 283 GLY A O 1
ATOM 2250 N N . ILE A 1 284 ? 5.930 -43.984 2.841 1.00 35.69 284 ILE A N 1
ATOM 2251 C CA . ILE A 1 284 ? 4.798 -44.726 2.287 1.00 35.69 284 ILE A CA 1
ATOM 2252 C C . ILE A 1 284 ? 4.756 -46.055 3.044 1.00 35.69 284 ILE A C 1
ATOM 2254 O O . ILE A 1 284 ? 5.589 -46.927 2.794 1.00 35.69 284 ILE A O 1
ATOM 2258 N N . ASP A 1 285 ? 3.798 -46.209 3.956 1.00 36.19 285 ASP A N 1
ATOM 2259 C CA . ASP A 1 285 ? 3.424 -47.522 4.477 1.00 36.19 285 ASP A CA 1
ATOM 2260 C C . ASP A 1 285 ? 2.773 -48.325 3.347 1.00 36.19 285 ASP A C 1
ATOM 2262 O O . ASP A 1 285 ? 1.669 -48.030 2.883 1.00 36.19 285 ASP A O 1
ATOM 2266 N N . THR A 1 286 ? 3.486 -49.351 2.887 1.00 40.62 286 THR A N 1
ATOM 2267 C CA . THR A 1 286 ? 2.932 -50.432 2.072 1.00 40.62 286 THR A CA 1
ATOM 2268 C C . THR A 1 286 ? 3.262 -51.770 2.733 1.00 40.62 286 THR A C 1
ATOM 2270 O O . THR A 1 286 ? 4.400 -52.216 2.698 1.00 40.62 286 THR A O 1
ATOM 2273 N N . ASN A 1 287 ? 2.214 -52.388 3.289 1.00 35.62 287 ASN A N 1
ATOM 2274 C CA . ASN A 1 287 ? 2.006 -53.816 3.574 1.00 35.62 287 ASN A CA 1
ATOM 2275 C C . ASN A 1 287 ? 3.027 -54.584 4.441 1.00 35.62 287 ASN A C 1
ATOM 2277 O O . ASN A 1 287 ? 4.074 -54.995 3.947 1.00 35.62 287 ASN A O 1
ATOM 2281 N N . MET A 1 288 ? 2.608 -54.992 5.646 1.00 36.53 288 MET A N 1
ATOM 2282 C CA . MET A 1 288 ? 2.157 -56.363 5.988 1.00 36.53 288 MET A CA 1
ATOM 2283 C C . MET A 1 288 ? 1.723 -56.447 7.453 1.00 36.53 288 MET A C 1
ATOM 2285 O O . MET A 1 288 ? 2.402 -55.833 8.302 1.00 36.53 288 MET A O 1
#

Foldseek 3Di:
DDDDDDDDDDDDDDDDDDDDDDPPPPVVVCLDLVNLLVQLLVVCVVVQKDFLVRSLVVVLVVVVVVPPPDDDDPPCPPVVSVVSSVSSSVSSVVSLVVCVVQVQWDDDPGMIGGPHHPDCPPVVVVVVVVVVVVVVVVVVVVVVLVVLVVVQVVQLVVVVVVVVVVDPDDPVPDDDPWDKDKDDDPPWDWDWDAPPPNPDIDIDTPDDIDIDTPVNVSVVVVSGDPVSSPPPPPPDPPPDPPPPPCDDDDDPPDDDDPDDPDDPPPPCPVVVVVVVPDDDDDDDDDDD

Mean predicted aligned error: 20.44 Å

Sequence (288 aa):
MTESGVLRGRVRTGPKMDVKLAKHGVEKQNKGLRHFAIRVCSKVREKCATSHTELADDLVKENFEGKEDGDFNERSTKANRGLDEKNIRRRVYDALNVLMAMNIVEKNKKQILWRGLPAMEDEESVKNLQAQIALKREAVDKKRARVAELIAQRKALTRLSSRNKEIATDQSLRIEIPFIVVRTGPSTGIDLEVETGGEAVCFAFDDKFHIEDDQSIMRQLGFFDESEQRPEQQTGFKNEAVLFDLAPAQNFLSWRTPEVFASPNSKNLHSLYAALQSPEVTGIDTNM

Secondary structure (DSSP, 8-state):
------------PPPP-------SSHHHHTTSHHHHHHHHHHHHHHHSEEEHHHHHHHHHHHHHHTT-SS---TTTHHHHHHHHHHHHHHHHHHHHHHHHHTTSEEEETTEEEE--------HHHHHHHHHHHHHHHHHHHHHHHHHHHHHHHHHHHHHHHHHHHH----GGG--PSS-EEEEE-TT--EEEEE-TTSS-EEEEESS-EEEEEHHHHHHHTT-S-SGGGS-------------------------PPPP----S-TTSHHHHHHHTTPPP--------

Organism: NCBI:txid101924

Solvent-accessible surface area (backbone atoms only — not comparable to full-atom values): 18612 Å² total; per-residue (Å²): 135,88,84,88,83,82,85,81,86,78,85,79,81,76,84,84,78,80,89,74,76,92,72,77,66,65,73,62,58,72,73,39,67,70,44,49,32,53,50,53,52,53,51,38,59,72,59,40,54,46,33,70,68,57,55,35,52,53,54,47,49,55,65,58,67,74,60,78,83,80,82,94,55,86,85,57,48,66,66,49,48,54,51,51,44,55,50,49,47,55,42,49,54,58,35,49,55,52,34,38,75,60,56,28,31,44,78,58,92,68,38,36,34,49,68,43,76,73,61,87,70,45,70,63,59,57,52,50,52,52,52,51,50,51,53,52,48,53,53,50,52,55,51,51,52,52,50,54,52,53,50,47,50,52,52,21,53,51,51,51,50,54,55,54,70,75,50,92,68,70,74,90,81,61,84,69,85,88,48,72,45,80,48,62,57,98,83,52,55,74,49,77,48,69,45,98,82,70,84,46,75,48,78,48,61,80,55,76,69,45,80,42,46,53,65,59,51,38,45,77,72,60,48,50,68,75,80,74,69,60,73,75,75,74,72,71,85,67,91,65,89,75,76,76,78,83,70,80,94,79,82,94,77,77,86,79,75,81,80,77,82,81,68,99,71,82,85,59,65,69,62,61,59,55,67,77,68,64,80,83,78,86,77,80,91,76,89,133

Radius of gyration: 42.1 Å; Cα contacts (8 Å, |Δi|>4): 154; chains: 1; bounding box: 93×84×114 Å